Protein AF-A0A0F8XEH8-F1 (afdb_monomer_lite)

Foldseek 3Di:
DWDQPDADPNRTDIDDAQVVNDAAELVVLLVLLQQAALVLLLVVLVVVQVVCVVPPPHQWDQDPNQTDGQLLSQSSNVSNVVSYDRPHHDHDDPVSSSVSSSNVNNYPDCCVPPNPVVNVCSNCVVVVCVQVVDPVSVLVVVCCVLVPVQCVDPVSVVPNPQVVCCVQLVDGPVLLSVLVVVQVVQDDPNDGDQDDPVRVVVPVVCPSRDPVSNVSNCVRPDDDPVVVVVVVVVVVVPDPPPPVPD

pLDDT: mean 72.44, std 14.88, range [38.16, 92.75]

Structure (mmCIF, N/CA/C/O backbone):
data_AF-A0A0F8XEH8-F1
#
_entry.id   AF-A0A0F8XEH8-F1
#
loop_
_atom_site.group_PDB
_atom_site.id
_atom_site.type_symbol
_atom_site.label_atom_id
_atom_site.label_alt_id
_atom_site.label_comp_id
_atom_site.label_asym_id
_atom_site.label_entity_id
_atom_site.label_seq_id
_atom_site.pdbx_PDB_ins_code
_atom_site.Cartn_x
_atom_site.Cartn_y
_atom_site.Cartn_z
_atom_site.occupancy
_atom_site.B_iso_or_equiv
_atom_site.auth_seq_id
_atom_site.auth_comp_id
_atom_site.auth_asym_id
_atom_site.auth_atom_id
_atom_site.pdbx_PDB_model_num
ATOM 1 N N . MET A 1 1 ? -14.600 -17.910 9.560 1.00 51.22 1 MET A N 1
ATOM 2 C CA . MET A 1 1 ? -13.689 -19.079 9.561 1.00 51.22 1 MET A CA 1
ATOM 3 C C . MET A 1 1 ? -12.553 -18.680 8.644 1.00 51.22 1 MET A C 1
ATOM 5 O O . MET A 1 1 ? -12.857 -18.202 7.555 1.00 51.22 1 MET A O 1
ATOM 9 N N . SER A 1 2 ? -11.323 -18.662 9.160 1.00 46.09 2 SER A N 1
ATOM 10 C CA . SER A 1 2 ? -10.130 -18.317 8.381 1.00 46.09 2 SER A CA 1
ATOM 11 C C . SER A 1 2 ? -9.662 -19.593 7.707 1.00 46.09 2 SER A C 1
ATOM 13 O O . SER A 1 2 ? -9.290 -20.530 8.412 1.00 46.09 2 SER A O 1
ATOM 15 N N . ASP A 1 3 ? -9.725 -19.638 6.383 1.00 51.62 3 ASP A N 1
ATOM 16 C CA . ASP A 1 3 ? -9.111 -20.718 5.625 1.00 51.62 3 ASP A CA 1
ATOM 17 C C . ASP A 1 3 ? -7.854 -20.137 4.976 1.00 51.62 3 ASP A C 1
ATOM 19 O O . ASP A 1 3 ? -7.905 -19.119 4.277 1.00 51.62 3 ASP A O 1
ATOM 23 N N . ASN A 1 4 ? -6.702 -20.744 5.258 1.00 47.88 4 ASN A N 1
ATOM 24 C CA . ASN A 1 4 ? -5.470 -20.416 4.555 1.00 47.88 4 ASN A CA 1
ATOM 25 C C . ASN A 1 4 ? -5.591 -21.042 3.160 1.00 47.88 4 ASN A C 1
ATOM 27 O O . ASN A 1 4 ? -5.575 -22.264 3.022 1.00 47.88 4 ASN A O 1
ATOM 31 N N . VAL A 1 5 ? -5.824 -20.214 2.143 1.00 47.06 5 VAL A N 1
ATOM 32 C CA . VAL A 1 5 ? -6.202 -20.674 0.795 1.00 47.06 5 VAL A CA 1
ATOM 33 C C . VAL A 1 5 ? -4.965 -21.027 -0.034 1.00 47.06 5 VAL A C 1
ATOM 35 O O . VAL A 1 5 ? -5.054 -21.758 -1.017 1.00 47.06 5 VAL A O 1
ATOM 38 N N . GLY A 1 6 ? -3.787 -20.573 0.397 1.00 40.25 6 GLY A N 1
ATOM 39 C CA . GLY A 1 6 ? -2.506 -20.974 -0.164 1.00 40.25 6 GLY A CA 1
ATOM 40 C C . GLY A 1 6 ? -1.406 -19.963 0.128 1.00 40.25 6 GLY A C 1
ATOM 41 O O . GLY A 1 6 ? -1.643 -18.889 0.678 1.00 40.25 6 GLY A O 1
ATOM 42 N N . THR A 1 7 ? -0.191 -20.298 -0.287 1.00 40.12 7 THR A N 1
ATOM 43 C CA . THR A 1 7 ? 0.962 -19.400 -0.222 1.00 40.12 7 THR A CA 1
ATOM 44 C C . THR A 1 7 ? 1.391 -19.084 -1.652 1.00 40.12 7 THR A C 1
ATOM 46 O O . THR A 1 7 ? 1.722 -19.995 -2.406 1.00 40.12 7 THR A O 1
ATOM 49 N N . THR A 1 8 ? 1.392 -17.810 -2.052 1.00 38.16 8 THR A N 1
ATOM 50 C CA . THR A 1 8 ? 1.907 -17.390 -3.370 1.00 38.16 8 THR A CA 1
ATOM 51 C C . THR A 1 8 ? 3.160 -16.553 -3.160 1.00 38.16 8 THR A C 1
ATOM 53 O O . THR A 1 8 ? 3.115 -15.544 -2.464 1.00 38.16 8 THR A O 1
ATOM 56 N N . LYS A 1 9 ? 4.300 -16.986 -3.721 1.00 42.84 9 LYS A N 1
ATOM 57 C CA . LYS A 1 9 ? 5.614 -16.322 -3.564 1.00 42.84 9 LYS A CA 1
ATOM 58 C C . LYS A 1 9 ? 6.019 -16.051 -2.096 1.00 42.84 9 LYS A C 1
ATOM 60 O O . LYS A 1 9 ? 6.626 -15.030 -1.801 1.00 42.84 9 LYS A O 1
ATOM 65 N N . GLY A 1 10 ? 5.684 -16.960 -1.175 1.00 46.22 10 GLY A N 1
ATOM 66 C CA . GLY A 1 10 ? 6.010 -16.826 0.254 1.00 46.22 10 GLY A CA 1
ATOM 67 C C . GLY A 1 10 ? 5.028 -15.978 1.074 1.00 46.22 10 GLY A C 1
ATOM 68 O O . GLY A 1 10 ? 5.239 -15.819 2.270 1.00 46.22 10 GLY A O 1
ATOM 69 N N . ILE A 1 11 ? 3.947 -15.474 0.467 1.00 47.78 11 ILE A N 1
ATOM 70 C CA . ILE A 1 11 ? 2.905 -14.696 1.153 1.00 47.78 11 ILE A CA 1
ATOM 71 C C . ILE A 1 11 ? 1.684 -15.582 1.391 1.00 47.78 11 ILE A C 1
ATOM 73 O O . ILE A 1 11 ? 1.158 -16.190 0.454 1.00 47.78 11 ILE A O 1
ATOM 77 N N . ASN A 1 12 ? 1.230 -15.645 2.643 1.00 51.22 12 ASN A N 1
ATOM 78 C CA . ASN A 1 12 ? 0.032 -16.384 3.034 1.00 51.22 12 ASN A CA 1
ATOM 79 C C . ASN A 1 12 ? -1.226 -15.632 2.587 1.00 51.22 12 ASN A C 1
ATOM 81 O O . ASN A 1 12 ? -1.473 -14.503 3.013 1.00 51.22 12 ASN A O 1
ATOM 85 N N . ILE A 1 13 ? -2.025 -16.268 1.733 1.00 52.97 13 ILE A N 1
ATOM 86 C CA . ILE A 1 13 ? -3.330 -15.770 1.307 1.00 52.97 13 ILE A CA 1
ATOM 87 C C . ILE A 1 13 ? -4.371 -16.378 2.241 1.00 52.97 13 ILE A C 1
ATOM 89 O O . ILE A 1 13 ? -4.716 -17.556 2.134 1.00 52.97 13 ILE A O 1
ATOM 93 N N . SER A 1 14 ? -4.892 -15.558 3.148 1.00 56.53 14 SER A N 1
ATOM 94 C CA . SER A 1 14 ? -6.006 -15.935 4.010 1.00 56.53 14 SER A CA 1
ATOM 95 C C . SER A 1 14 ? -7.305 -15.347 3.472 1.00 56.53 14 SER A C 1
ATOM 97 O O . SER A 1 14 ? -7.393 -14.164 3.140 1.00 56.53 14 SER A O 1
ATOM 99 N N . VAL A 1 15 ? -8.336 -16.186 3.382 1.00 61.28 15 VAL A N 1
ATOM 100 C CA . VAL A 1 15 ? -9.703 -15.720 3.153 1.00 61.28 15 VAL A CA 1
ATOM 101 C C . VAL A 1 15 ? -10.435 -15.841 4.472 1.00 61.28 15 VAL A C 1
ATOM 103 O O . VAL A 1 15 ? -10.601 -16.928 5.026 1.00 61.28 15 VAL A O 1
ATOM 106 N N . TYR A 1 16 ? -10.876 -14.697 4.984 1.00 72.06 16 TYR A N 1
ATOM 107 C CA . TYR A 1 16 ? -11.648 -14.640 6.208 1.00 72.06 16 TYR A CA 1
ATOM 108 C C . TYR A 1 16 ? -13.082 -14.235 5.920 1.00 72.06 16 TYR A C 1
ATOM 110 O O . TYR A 1 16 ? -13.356 -13.168 5.375 1.00 72.06 16 TYR A O 1
ATOM 118 N N . ARG A 1 17 ? -14.013 -15.089 6.344 1.00 72.25 17 ARG A N 1
ATOM 119 C CA . ARG A 1 17 ? -15.432 -14.743 6.395 1.00 72.25 17 ARG A CA 1
ATOM 120 C C . ARG A 1 17 ? -15.813 -14.340 7.820 1.00 72.25 17 ARG A C 1
ATOM 122 O O . ARG A 1 17 ? -15.577 -15.164 8.721 1.00 72.25 17 ARG A O 1
ATOM 129 N N . PRO A 1 18 ? -16.460 -13.171 8.015 1.00 80.62 18 PRO A N 1
ATOM 130 C CA . PRO A 1 18 ? -17.002 -12.764 9.306 1.00 80.62 18 PRO A CA 1
ATOM 131 C C . PRO A 1 18 ? -17.834 -13.872 9.937 1.00 80.62 18 PRO A C 1
ATOM 133 O O . PRO A 1 18 ? -18.549 -14.614 9.246 1.00 80.62 18 PRO A O 1
ATOM 136 N N . ARG A 1 19 ? -17.751 -14.003 11.257 1.00 82.31 19 ARG A N 1
ATOM 137 C CA . ARG A 1 19 ? -18.491 -15.017 12.006 1.00 82.31 19 ARG A CA 1
ATOM 138 C C . ARG A 1 19 ? -19.990 -14.834 11.758 1.00 82.31 19 ARG A C 1
ATOM 140 O O . ARG A 1 19 ? -20.557 -13.757 11.925 1.00 82.31 19 ARG A O 1
ATOM 147 N N . GLY A 1 20 ? -20.640 -15.909 11.312 1.00 75.38 20 GLY A N 1
ATOM 148 C CA . GLY A 1 20 ? -22.061 -15.895 10.955 1.00 75.38 20 GLY A CA 1
ATOM 149 C C . GLY A 1 20 ? -22.403 -15.137 9.665 1.00 75.38 20 GLY A C 1
ATOM 150 O O . GLY A 1 20 ? -23.581 -14.901 9.424 1.00 75.38 20 GLY A O 1
ATOM 151 N N . GLY A 1 21 ? -21.415 -14.741 8.849 1.00 74.00 21 GLY A N 1
ATOM 152 C CA . GLY A 1 21 ? -21.642 -14.074 7.560 1.00 74.00 21 GLY A CA 1
ATOM 153 C C . GLY A 1 21 ? -22.323 -12.708 7.673 1.00 74.00 21 GLY A C 1
ATOM 154 O O . GLY A 1 21 ? -22.959 -12.257 6.721 1.00 74.00 21 GLY A O 1
ATOM 155 N N . LYS A 1 22 ? -22.230 -12.072 8.845 1.00 81.50 22 LYS A N 1
ATOM 156 C CA . LYS A 1 22 ? -22.867 -10.786 9.112 1.00 81.50 22 LYS A CA 1
ATOM 157 C C . LYS A 1 22 ? -22.163 -9.663 8.357 1.00 81.50 22 LYS A C 1
ATOM 159 O O . LYS A 1 22 ? -20.942 -9.662 8.220 1.00 81.50 22 LYS A O 1
ATOM 164 N N . ARG A 1 23 ? -22.964 -8.706 7.897 1.00 83.44 23 ARG A N 1
ATOM 165 C CA . ARG A 1 23 ? -22.495 -7.417 7.387 1.00 83.44 23 ARG A CA 1
ATOM 166 C C . ARG A 1 23 ? -22.560 -6.394 8.511 1.00 83.44 23 ARG A C 1
ATOM 168 O O . ARG A 1 23 ? -23.478 -6.448 9.329 1.00 83.44 23 ARG A O 1
ATOM 175 N N . TYR A 1 24 ? -21.606 -5.480 8.523 1.00 87.25 24 TYR A N 1
ATOM 176 C CA . TYR A 1 24 ? -21.488 -4.432 9.526 1.00 87.25 24 TYR A CA 1
ATOM 177 C C . TYR A 1 24 ? -21.283 -3.080 8.850 1.00 87.25 24 TYR A C 1
ATOM 179 O O . TYR A 1 24 ? -20.897 -2.999 7.686 1.00 87.25 24 TYR A O 1
ATOM 187 N N . SER A 1 25 ? -21.532 -2.013 9.598 1.00 86.75 25 SER A N 1
ATOM 188 C CA . SER A 1 25 ? -21.213 -0.639 9.215 1.00 86.75 25 SER A CA 1
ATOM 189 C C . SER A 1 25 ? -20.116 -0.063 10.114 1.00 86.75 25 SER A C 1
ATOM 191 O O . SER A 1 25 ? -19.879 -0.560 11.220 1.00 86.75 25 SER A O 1
ATOM 193 N N . GLY A 1 26 ? -19.485 1.037 9.688 1.00 84.25 26 GLY A N 1
ATOM 194 C CA . GLY A 1 26 ? -18.554 1.782 10.547 1.00 84.25 26 GLY A CA 1
ATOM 195 C C . GLY A 1 26 ? -19.209 2.243 11.858 1.00 84.25 26 GLY A C 1
ATOM 196 O O . GLY A 1 26 ? -18.574 2.233 12.910 1.00 84.25 26 GLY A O 1
ATOM 197 N N . VAL A 1 27 ? -20.518 2.527 11.833 1.00 87.50 27 VAL A N 1
ATOM 198 C CA . VAL A 1 27 ? -21.314 2.882 13.020 1.00 87.50 27 VAL A CA 1
ATOM 199 C C . VAL A 1 27 ? -21.390 1.729 14.024 1.00 87.50 27 VAL A C 1
ATOM 201 O O . VAL A 1 27 ? -21.381 1.967 15.233 1.00 87.50 27 VAL A O 1
ATOM 204 N N . ASP A 1 28 ? -21.445 0.478 13.564 1.00 89.81 28 ASP A N 1
ATOM 205 C CA . ASP A 1 28 ? -21.472 -0.674 14.467 1.00 89.81 28 ASP A CA 1
ATOM 206 C C . ASP A 1 28 ? -20.138 -0.834 15.198 1.00 89.81 28 ASP A C 1
ATOM 208 O O . ASP A 1 28 ? -20.132 -1.096 16.402 1.00 89.81 28 ASP A O 1
ATOM 212 N N . ILE A 1 29 ? -19.021 -0.617 14.497 1.00 90.44 29 ILE A N 1
ATOM 213 C CA . ILE A 1 29 ? -17.678 -0.630 15.092 1.00 90.44 29 ILE A CA 1
ATOM 214 C C . ILE A 1 29 ? -17.531 0.531 16.078 1.00 90.44 29 ILE A C 1
ATOM 216 O O . ILE A 1 29 ? -17.146 0.314 17.227 1.00 90.44 29 ILE A O 1
ATOM 220 N N . ALA A 1 30 ? -17.941 1.739 15.685 1.00 89.75 30 ALA A N 1
ATOM 221 C CA . ALA A 1 30 ? -17.960 2.909 16.559 1.00 89.75 30 ALA A CA 1
ATOM 222 C C . ALA A 1 30 ? -18.788 2.668 17.831 1.00 89.75 30 ALA A C 1
ATOM 224 O O . ALA A 1 30 ? -18.386 3.063 18.920 1.00 89.75 30 ALA A O 1
ATOM 225 N N . ARG A 1 31 ? -19.931 1.971 17.738 1.00 90.56 31 ARG A N 1
ATOM 226 C CA . ARG A 1 31 ? -20.765 1.620 18.902 1.00 90.56 31 ARG A CA 1
ATOM 227 C C . ARG A 1 31 ? -20.039 0.699 19.889 1.00 90.56 31 ARG A C 1
ATOM 229 O O . ARG A 1 31 ? -20.310 0.767 21.087 1.00 90.56 31 ARG A O 1
ATOM 236 N N . VAL A 1 32 ? -19.159 -0.175 19.402 1.00 90.81 32 VAL A N 1
ATOM 237 C CA . VAL A 1 32 ? -18.321 -1.027 20.256 1.00 90.81 32 VAL A CA 1
ATOM 238 C C . VAL A 1 32 ? -17.204 -0.198 20.886 1.00 90.81 32 VAL A C 1
ATOM 240 O O . VAL A 1 32 ? -17.079 -0.202 22.107 1.00 90.81 32 VAL A O 1
ATOM 243 N N . LEU A 1 33 ? -16.456 0.552 20.074 1.00 90.44 33 LEU A N 1
ATOM 244 C CA . LEU A 1 33 ? -15.278 1.305 20.519 1.00 90.44 33 LEU A CA 1
ATOM 245 C C . LEU A 1 33 ? -15.612 2.457 21.472 1.00 90.44 33 LEU A C 1
ATOM 247 O O . LEU A 1 33 ? -14.843 2.720 22.391 1.00 90.44 33 LEU A O 1
ATOM 251 N N . LYS A 1 34 ? -16.800 3.062 21.339 1.00 89.44 34 LYS A N 1
ATOM 252 C CA . LYS A 1 34 ? -17.321 4.115 22.230 1.00 89.44 34 LYS A CA 1
ATOM 253 C C . LYS A 1 34 ? -17.303 3.770 23.718 1.00 89.44 34 LYS A C 1
ATOM 255 O O . LYS A 1 34 ? -17.396 4.673 24.538 1.00 89.44 34 LYS A O 1
ATOM 260 N N . LYS A 1 35 ? -17.254 2.487 24.076 1.00 89.25 35 LYS A N 1
ATOM 261 C CA . LYS A 1 35 ? -17.300 2.025 25.470 1.00 89.25 35 LYS A CA 1
ATOM 262 C C . LYS A 1 35 ? -15.961 2.149 26.194 1.00 89.25 35 LYS A C 1
ATOM 264 O O . LYS A 1 35 ? -15.946 2.193 27.425 1.00 89.25 35 LYS A O 1
ATOM 269 N N . PHE A 1 36 ? -14.864 2.186 25.442 1.00 90.12 36 PHE A N 1
ATOM 270 C CA . PHE A 1 36 ? -13.519 2.074 25.986 1.00 90.12 36 PHE A CA 1
ATOM 271 C C . PHE A 1 36 ? -12.834 3.429 26.103 1.00 90.12 36 PHE A C 1
ATOM 273 O O . PHE A 1 36 ? -13.104 4.354 25.334 1.00 90.12 36 PHE A O 1
ATOM 280 N N . LYS A 1 37 ? -11.888 3.535 27.040 1.00 90.00 37 LYS A N 1
ATOM 281 C CA . LYS A 1 37 ? -11.036 4.724 27.134 1.00 90.00 37 LYS A CA 1
ATOM 282 C C . LYS A 1 37 ? -10.130 4.818 25.909 1.00 90.00 37 LYS A C 1
ATOM 284 O O . LYS A 1 37 ? -9.441 3.853 25.562 1.00 90.00 37 LYS A O 1
ATOM 289 N N . LEU A 1 38 ? -10.088 5.994 25.282 1.00 89.88 38 LEU A N 1
ATOM 290 C CA . LEU A 1 38 ? -9.327 6.208 24.049 1.00 89.88 38 LEU A CA 1
ATOM 291 C C . LEU A 1 38 ? -7.830 5.929 24.238 1.00 89.88 38 LEU A C 1
ATOM 293 O O . LEU A 1 38 ? -7.231 5.212 23.444 1.00 89.88 38 LEU A O 1
ATOM 297 N N . ASN A 1 39 ? -7.227 6.449 25.308 1.00 89.06 39 ASN A N 1
ATOM 298 C CA . ASN A 1 39 ? -5.797 6.283 25.582 1.00 89.06 39 ASN A CA 1
ATOM 299 C C . ASN A 1 39 ? -5.389 4.810 25.762 1.00 89.06 39 ASN A C 1
ATOM 301 O O . ASN A 1 39 ? -4.389 4.374 25.196 1.00 89.06 39 ASN A O 1
ATOM 305 N N . GLU A 1 40 ? -6.169 4.036 26.518 1.00 89.00 40 GLU A N 1
ATOM 306 C CA . GLU A 1 40 ? -5.945 2.602 26.718 1.00 89.00 40 GLU A CA 1
ATOM 307 C C . GLU A 1 40 ? -6.161 1.830 25.415 1.00 89.00 40 GLU A C 1
ATOM 309 O O . GLU A 1 40 ? -5.366 0.952 25.092 1.00 89.00 40 GLU A O 1
ATOM 314 N N . THR A 1 41 ? -7.169 2.213 24.627 1.00 90.94 41 THR A N 1
ATOM 315 C CA . THR A 1 41 ? -7.448 1.618 23.313 1.00 90.94 41 THR A CA 1
ATOM 316 C C . THR A 1 41 ? -6.285 1.824 22.347 1.00 90.94 41 THR A C 1
ATOM 318 O O . THR A 1 41 ? -5.775 0.861 21.782 1.00 90.94 41 THR A O 1
ATOM 321 N N . LEU A 1 42 ? -5.811 3.063 22.195 1.00 91.56 42 LEU A N 1
ATOM 322 C CA . LEU A 1 42 ? -4.692 3.388 21.309 1.00 91.56 42 LEU A CA 1
ATOM 323 C C . LEU A 1 42 ? -3.387 2.735 21.772 1.00 91.56 42 LEU A C 1
ATOM 325 O O . LEU A 1 42 ? -2.640 2.212 20.946 1.00 91.56 42 LEU A O 1
ATOM 329 N N . LYS A 1 43 ? -3.134 2.702 23.087 1.00 91.44 43 LYS A N 1
ATOM 330 C CA . LYS A 1 43 ? -1.987 1.984 23.653 1.00 91.44 43 LYS A CA 1
ATOM 331 C C . LYS A 1 43 ? -2.046 0.494 23.309 1.00 91.44 43 LYS A C 1
ATOM 333 O O . LYS A 1 43 ? -1.060 -0.053 22.827 1.00 91.44 43 LYS A O 1
ATOM 338 N N . PHE A 1 44 ? -3.198 -0.143 23.508 1.00 91.88 44 PHE A N 1
ATOM 339 C CA . PHE A 1 44 ? -3.392 -1.563 23.224 1.00 91.88 44 PHE A CA 1
ATOM 340 C C . PHE A 1 44 ? -3.207 -1.890 21.735 1.00 91.88 44 PHE A C 1
ATOM 342 O O . PHE A 1 44 ? -2.546 -2.867 21.381 1.00 91.88 44 PHE A O 1
ATOM 349 N N . ILE A 1 45 ? -3.740 -1.039 20.853 1.00 91.75 45 ILE A N 1
ATOM 350 C CA . ILE A 1 45 ? -3.545 -1.145 19.403 1.00 91.75 45 ILE A CA 1
ATOM 351 C C . ILE A 1 45 ? -2.058 -1.031 19.046 1.00 91.75 45 ILE A C 1
ATOM 353 O O . ILE A 1 45 ? -1.551 -1.850 18.280 1.00 91.75 45 ILE A O 1
ATOM 357 N N . GLY A 1 46 ? -1.347 -0.059 19.626 1.00 88.25 46 GLY A N 1
ATOM 358 C CA . GLY A 1 46 ? 0.091 0.117 19.418 1.00 88.25 46 GLY A CA 1
ATOM 359 C C . GLY A 1 46 ? 0.914 -1.091 19.875 1.00 88.25 46 GLY A C 1
ATOM 360 O O . GLY A 1 46 ? 1.814 -1.528 19.161 1.00 88.25 46 GLY A O 1
ATOM 361 N N . GLU A 1 47 ? 0.572 -1.685 21.021 1.00 90.12 47 GLU A N 1
ATOM 362 C CA . GLU A 1 47 ? 1.215 -2.908 21.519 1.00 90.12 47 GLU A CA 1
ATOM 363 C C . GLU A 1 47 ? 0.986 -4.107 20.585 1.00 90.12 47 GLU A C 1
ATOM 365 O O . GLU A 1 47 ? 1.916 -4.878 20.336 1.00 90.12 47 GLU A O 1
ATOM 370 N N . LEU A 1 48 ? -0.226 -4.268 20.041 1.00 88.50 48 LEU A N 1
ATOM 371 C CA . LEU A 1 48 ? -0.516 -5.314 19.057 1.00 88.50 48 LEU A CA 1
ATOM 372 C C . LEU A 1 48 ? 0.219 -5.084 17.735 1.00 88.50 48 LEU A C 1
ATOM 374 O O . LEU A 1 48 ? 0.816 -6.024 17.219 1.00 88.50 48 LEU A O 1
ATOM 378 N N . SER A 1 49 ? 0.233 -3.855 17.216 1.00 85.44 49 SER A N 1
ATOM 379 C CA . SER A 1 49 ? 0.955 -3.533 15.979 1.00 85.44 49 SER A CA 1
ATOM 380 C C . SER A 1 49 ? 2.461 -3.765 16.140 1.00 85.44 49 SER A C 1
ATOM 382 O O . SER A 1 49 ? 3.087 -4.407 15.300 1.00 85.44 49 SER A O 1
ATOM 384 N N . HIS A 1 50 ? 3.047 -3.380 17.279 1.00 84.31 50 HIS A N 1
ATOM 385 C CA . HIS A 1 50 ? 4.450 -3.680 17.569 1.00 84.31 50 HIS A CA 1
ATOM 386 C C . HIS A 1 50 ? 4.737 -5.189 17.608 1.00 84.31 50 HIS A C 1
ATOM 388 O O . HIS A 1 50 ? 5.773 -5.628 17.105 1.00 84.31 50 HIS A O 1
ATOM 394 N N . LYS A 1 51 ? 3.822 -5.996 18.165 1.00 83.50 51 LYS A N 1
ATOM 395 C CA . LYS A 1 51 ? 3.937 -7.462 18.138 1.00 83.50 51 LYS A CA 1
ATOM 396 C C . LYS A 1 51 ? 3.894 -8.015 16.716 1.00 83.50 51 LYS A C 1
ATOM 398 O O . LYS A 1 51 ? 4.713 -8.874 16.422 1.00 83.50 51 LYS A O 1
ATOM 403 N N . ILE A 1 52 ? 3.007 -7.513 15.852 1.00 77.31 52 ILE A N 1
ATOM 404 C CA . ILE A 1 52 ? 2.948 -7.900 14.429 1.00 77.31 52 ILE A CA 1
ATOM 405 C C . ILE A 1 52 ? 4.288 -7.584 13.752 1.00 77.31 52 ILE A C 1
ATOM 407 O O . ILE A 1 52 ? 4.926 -8.472 13.196 1.00 77.31 52 ILE A O 1
ATOM 411 N N . LEU A 1 53 ? 4.774 -6.347 13.887 1.00 74.50 53 LEU A N 1
ATOM 412 C CA . LEU A 1 53 ? 6.032 -5.901 13.279 1.00 74.50 53 LEU A CA 1
ATOM 413 C C . LEU A 1 53 ? 7.256 -6.689 13.763 1.00 74.50 53 LEU A C 1
ATOM 415 O O . LEU A 1 53 ? 8.192 -6.914 12.997 1.00 74.50 53 LEU A O 1
ATOM 419 N N . SER A 1 54 ? 7.257 -7.105 15.029 1.00 76.69 54 SER A N 1
ATOM 420 C CA . SER A 1 54 ? 8.371 -7.842 15.632 1.00 76.69 54 SER A CA 1
ATOM 421 C C . SER A 1 54 ? 8.385 -9.330 15.256 1.00 76.69 54 SER A C 1
ATOM 423 O O . SER A 1 54 ? 9.374 -10.012 15.523 1.00 76.69 54 SER A O 1
ATOM 425 N N . ASN A 1 55 ? 7.322 -9.855 14.634 1.00 69.94 55 ASN A N 1
ATOM 426 C CA . ASN A 1 55 ? 7.148 -11.287 14.381 1.00 69.94 55 ASN A CA 1
ATOM 427 C C . ASN A 1 55 ? 7.733 -11.741 13.027 1.00 69.94 55 ASN A C 1
ATOM 429 O O . ASN A 1 55 ? 7.020 -12.257 12.172 1.00 69.94 55 ASN A O 1
ATOM 433 N N . ASN A 1 56 ? 9.044 -11.541 12.825 1.00 56.88 56 ASN A N 1
ATOM 434 C CA . ASN A 1 56 ? 9.851 -12.111 11.725 1.00 56.88 56 ASN A CA 1
ATOM 435 C C . ASN A 1 56 ? 9.206 -12.091 10.315 1.00 56.88 56 ASN A C 1
ATOM 437 O O . ASN A 1 56 ? 9.370 -13.030 9.538 1.00 56.88 56 ASN A O 1
ATOM 441 N N . GLY A 1 57 ? 8.510 -11.007 9.959 1.00 58.19 57 GLY A N 1
ATOM 442 C CA . GLY A 1 57 ? 7.953 -10.810 8.614 1.00 58.19 57 GLY A CA 1
ATOM 443 C C . GLY A 1 57 ? 6.509 -11.278 8.416 1.00 58.19 57 GLY A C 1
ATOM 444 O O . GLY A 1 57 ? 6.008 -11.204 7.296 1.00 58.19 57 GLY A O 1
ATOM 445 N N . GLU A 1 58 ? 5.808 -11.717 9.464 1.00 63.84 58 GLU A N 1
ATOM 446 C CA . GLU A 1 58 ? 4.362 -11.937 9.390 1.00 63.84 58 GLU A CA 1
ATOM 447 C C . GLU A 1 58 ? 3.603 -10.602 9.458 1.00 63.84 58 GLU A C 1
ATOM 449 O O . GLU A 1 58 ? 3.731 -9.836 10.407 1.00 63.84 58 GLU A O 1
ATOM 454 N N . SER A 1 59 ? 2.778 -10.312 8.449 1.00 66.69 59 SER A N 1
ATOM 455 C CA . SER A 1 59 ? 1.950 -9.094 8.387 1.00 66.69 59 SER A CA 1
ATOM 456 C C . SER A 1 59 ? 0.574 -9.239 9.050 1.00 66.69 59 SER A C 1
ATOM 458 O O . SER A 1 59 ? -0.236 -8.307 9.028 1.00 66.69 59 SER A O 1
ATOM 460 N N . ILE A 1 60 ? 0.264 -10.431 9.564 1.00 74.44 60 ILE A N 1
ATOM 461 C CA . ILE A 1 60 ? -1.035 -10.803 10.127 1.00 74.44 60 ILE A CA 1
ATOM 462 C C . ILE A 1 60 ? -0.785 -11.751 11.295 1.00 74.44 60 ILE A C 1
ATOM 464 O O . ILE A 1 60 ? -0.088 -12.748 11.133 1.00 74.44 60 ILE A O 1
ATOM 468 N N . ILE A 1 61 ? -1.411 -11.482 12.438 1.00 82.00 61 ILE A N 1
ATOM 469 C CA . ILE A 1 61 ? -1.495 -12.427 13.555 1.00 82.00 61 ILE A CA 1
ATOM 470 C C . ILE A 1 61 ? -2.905 -13.009 13.623 1.00 82.00 61 ILE A C 1
ATOM 472 O O . ILE A 1 61 ? -3.893 -12.301 13.438 1.00 82.00 61 ILE A O 1
ATOM 476 N N . GLU A 1 62 ? -3.023 -14.303 13.897 1.00 82.38 62 GLU A N 1
ATOM 477 C CA . GLU A 1 62 ? -4.323 -14.944 14.092 1.00 82.38 62 GLU A CA 1
ATOM 478 C C . GLU A 1 62 ? -4.656 -14.997 15.586 1.00 82.38 62 GLU A C 1
ATOM 480 O O . GLU A 1 62 ? -4.011 -15.702 16.361 1.00 82.38 62 GLU A O 1
ATOM 485 N N . ILE A 1 63 ? -5.687 -14.260 16.003 1.00 84.25 63 ILE A N 1
ATOM 486 C CA . ILE A 1 63 ? -6.166 -14.248 17.387 1.00 84.25 63 ILE A CA 1
ATOM 487 C C . ILE A 1 63 ? -7.549 -14.892 17.418 1.00 84.25 63 ILE A C 1
ATOM 489 O O . ILE A 1 63 ? -8.485 -14.413 16.784 1.00 84.25 63 ILE A O 1
ATOM 493 N N . GLN A 1 64 ? -7.693 -16.006 18.144 1.00 84.31 64 GLN A N 1
ATOM 494 C CA . GLN A 1 64 ? -8.955 -16.760 18.227 1.00 84.31 64 GLN A CA 1
ATOM 495 C C . GLN A 1 64 ? -9.568 -17.074 16.842 1.00 84.31 64 GLN A C 1
ATOM 497 O O . GLN A 1 64 ? -10.784 -16.992 16.648 1.00 84.31 64 GLN A O 1
ATOM 502 N N . ARG A 1 65 ? -8.736 -17.433 15.858 1.00 82.06 65 ARG A N 1
ATOM 503 C CA . ARG A 1 65 ? -9.146 -17.678 14.463 1.00 82.06 65 ARG A CA 1
ATOM 504 C C . ARG A 1 65 ? -9.676 -16.473 13.691 1.00 82.06 65 ARG A C 1
ATOM 506 O O . ARG A 1 65 ? -10.374 -16.648 12.691 1.00 82.06 65 ARG A O 1
ATOM 513 N N . VAL A 1 66 ? -9.376 -15.265 14.158 1.00 83.00 66 VAL A N 1
ATOM 514 C CA . VAL A 1 66 ? -9.649 -14.013 13.453 1.00 83.00 66 VAL A CA 1
ATOM 515 C C . VAL A 1 66 ? -8.310 -13.382 13.076 1.00 83.00 66 VAL A C 1
ATOM 517 O O . VAL A 1 66 ? -7.471 -13.189 13.959 1.00 83.00 66 VAL A O 1
ATOM 520 N N . PRO A 1 67 ? -8.075 -13.086 11.790 1.00 83.75 67 PRO A N 1
ATOM 521 C CA . PRO A 1 67 ? -6.856 -12.417 11.377 1.00 83.75 67 PRO A CA 1
ATOM 522 C C . PRO A 1 67 ? -6.882 -10.960 11.836 1.00 83.75 67 PRO A C 1
ATOM 524 O O . PRO A 1 67 ? -7.844 -10.233 11.603 1.00 83.75 67 PRO A O 1
ATOM 527 N N . VAL A 1 68 ? -5.806 -10.521 12.472 1.00 85.94 68 VAL A N 1
ATOM 528 C CA . VAL A 1 68 ? -5.587 -9.136 12.879 1.00 85.94 68 VAL A CA 1
ATOM 529 C C . VAL A 1 68 ? -4.327 -8.657 12.170 1.00 85.94 68 VAL A C 1
ATOM 531 O O . VAL A 1 68 ? -3.246 -9.207 12.361 1.00 85.94 68 VAL A O 1
ATOM 534 N N . SER A 1 69 ? -4.487 -7.661 11.305 1.00 83.88 69 SER A N 1
ATOM 535 C CA . SER A 1 69 ? -3.400 -7.040 10.544 1.00 83.88 69 SER A CA 1
ATOM 536 C C . SER A 1 69 ? -3.268 -5.568 10.915 1.00 83.88 69 SER A C 1
ATOM 538 O O . SER A 1 69 ? -4.195 -4.986 11.484 1.00 83.88 69 SER A O 1
ATOM 540 N N . ASP A 1 70 ? -2.167 -4.934 10.521 1.00 81.31 70 ASP A N 1
ATOM 541 C CA . ASP A 1 70 ? -1.977 -3.497 10.739 1.00 81.31 70 ASP A CA 1
ATOM 542 C C . ASP A 1 70 ? -3.083 -2.644 10.089 1.00 81.31 70 ASP A C 1
ATOM 544 O O . ASP A 1 70 ? -3.454 -1.614 10.638 1.00 81.31 70 ASP A O 1
ATOM 548 N N . SER A 1 71 ? -3.690 -3.091 8.980 1.00 81.00 71 SER A N 1
ATOM 549 C CA . SER A 1 71 ? -4.832 -2.386 8.365 1.00 81.00 71 SER A CA 1
ATOM 550 C C . SER A 1 71 ? -6.082 -2.400 9.256 1.00 81.00 71 SER A C 1
ATOM 552 O O . SER A 1 71 ? -6.745 -1.376 9.427 1.00 81.00 71 SER A O 1
ATOM 554 N N . VAL A 1 72 ? -6.363 -3.543 9.895 1.00 87.06 72 VAL A N 1
ATOM 555 C CA . VAL A 1 72 ? -7.458 -3.689 10.866 1.00 87.06 72 VAL A CA 1
ATOM 556 C C . VAL A 1 72 ? -7.205 -2.772 12.059 1.00 87.06 72 VAL A C 1
ATOM 558 O O . VAL A 1 72 ? -8.107 -2.063 12.502 1.00 87.06 72 VAL A O 1
ATOM 561 N N . LEU A 1 73 ? -5.971 -2.769 12.566 1.00 89.69 73 LEU A N 1
ATOM 562 C CA . LEU A 1 73 ? -5.556 -1.961 13.708 1.00 89.69 73 LEU A CA 1
ATOM 563 C C . LEU A 1 73 ? -5.609 -0.457 13.405 1.00 89.69 73 LEU A C 1
ATOM 565 O O . LEU A 1 73 ? -6.156 0.298 14.206 1.00 89.69 73 LEU A O 1
ATOM 569 N N . ALA A 1 74 ? -5.123 -0.030 12.239 1.00 87.12 74 ALA A N 1
ATOM 570 C CA . ALA A 1 74 ? -5.161 1.362 11.798 1.00 87.12 74 ALA A CA 1
ATOM 571 C C . ALA A 1 74 ? -6.601 1.864 11.633 1.00 87.12 74 ALA A C 1
ATOM 573 O O . ALA A 1 74 ? -6.951 2.920 12.159 1.00 87.12 74 ALA A O 1
ATOM 574 N N . TYR A 1 75 ? -7.465 1.078 10.981 1.00 87.81 75 TYR A N 1
ATOM 575 C CA . TYR A 1 75 ? -8.884 1.414 10.867 1.00 87.81 75 TYR A CA 1
ATOM 576 C C . TYR A 1 75 ? -9.559 1.481 12.243 1.00 87.81 75 TYR A C 1
ATOM 578 O O . TYR A 1 75 ? -10.319 2.404 12.526 1.00 87.81 75 TYR A O 1
ATOM 586 N N . THR A 1 76 ? -9.244 0.537 13.132 1.00 90.62 76 THR A N 1
ATOM 587 C CA . THR A 1 76 ? -9.765 0.526 14.506 1.00 90.62 76 THR A CA 1
ATOM 588 C C . THR A 1 76 ? -9.340 1.775 15.277 1.00 90.62 76 THR A C 1
ATOM 590 O O . THR A 1 76 ? -10.169 2.372 15.958 1.00 90.62 76 THR A O 1
ATOM 593 N N . ALA A 1 77 ? -8.081 2.203 15.148 1.00 90.56 77 ALA A N 1
ATOM 594 C CA . ALA A 1 77 ? -7.574 3.415 15.785 1.00 90.56 77 ALA A CA 1
ATOM 595 C C . ALA A 1 77 ? -8.289 4.670 15.271 1.00 90.56 77 ALA A C 1
ATOM 597 O O . ALA A 1 77 ? -8.725 5.488 16.079 1.00 90.56 77 ALA A O 1
ATOM 598 N N . MET A 1 78 ? -8.470 4.786 13.952 1.00 90.75 78 MET A N 1
ATOM 599 C CA . MET A 1 78 ? -9.219 5.885 13.336 1.00 90.75 78 MET A CA 1
ATOM 600 C C . MET A 1 78 ? -10.643 5.960 13.903 1.00 90.75 78 MET A C 1
ATOM 602 O O . MET A 1 78 ? -11.027 6.985 14.462 1.00 90.75 78 MET A O 1
ATOM 606 N N . VAL A 1 79 ? -11.397 4.853 13.860 1.00 89.31 79 VAL A N 1
ATOM 607 C CA . VAL A 1 79 ? -12.774 4.837 14.378 1.00 89.31 79 VAL A CA 1
ATOM 608 C C . VAL A 1 79 ? -12.799 5.100 15.885 1.00 89.31 79 VAL A C 1
ATOM 610 O O . VAL A 1 79 ? -13.704 5.779 16.364 1.00 89.31 79 VAL A O 1
ATOM 613 N N . ALA A 1 80 ? -11.827 4.608 16.658 1.00 90.00 80 ALA A N 1
ATOM 614 C CA . ALA A 1 80 ? -11.739 4.895 18.090 1.00 90.00 80 ALA A CA 1
ATOM 615 C C . ALA A 1 80 ? -11.572 6.398 18.355 1.00 90.00 80 ALA A C 1
ATOM 617 O O . ALA A 1 80 ? -12.267 6.929 19.216 1.00 90.00 80 ALA A O 1
ATOM 618 N N . ILE A 1 81 ? -10.711 7.085 17.597 1.00 88.56 81 ILE A N 1
ATOM 619 C CA . ILE A 1 81 ? -10.503 8.537 17.701 1.00 88.56 81 ILE A CA 1
ATOM 620 C C . ILE A 1 81 ? -11.794 9.285 17.351 1.00 88.56 81 ILE A C 1
ATOM 622 O O . ILE A 1 81 ? -12.285 10.065 18.166 1.00 88.56 81 ILE A O 1
ATOM 626 N N . GLU A 1 82 ? -12.384 8.990 16.190 1.00 86.69 82 GLU A N 1
ATOM 627 C CA . GLU A 1 82 ? -13.594 9.658 15.682 1.00 86.69 82 GLU A CA 1
ATOM 628 C C . GLU A 1 82 ? -14.825 9.435 16.562 1.00 86.69 82 GLU A C 1
ATOM 630 O O . GLU A 1 82 ? -15.713 10.283 16.650 1.00 86.69 82 GLU A O 1
ATOM 635 N N . SER A 1 83 ? -14.911 8.264 17.189 1.00 86.31 83 SER A N 1
ATOM 636 C CA . SER A 1 83 ? -16.070 7.872 17.982 1.00 86.31 83 SER A CA 1
ATOM 637 C C . SER A 1 83 ? -15.886 8.083 19.480 1.00 86.31 83 SER A C 1
ATOM 639 O O . SER A 1 83 ? -16.856 7.886 20.212 1.00 86.31 83 SER A O 1
ATOM 641 N N . SER A 1 84 ? -14.695 8.479 19.938 1.00 79.69 84 SER A N 1
ATOM 642 C CA . SER A 1 84 ? -14.368 8.573 21.362 1.00 79.69 84 SER A CA 1
ATOM 643 C C . SER A 1 84 ? -15.329 9.471 22.143 1.00 79.69 84 SER A C 1
ATOM 645 O O . SER A 1 84 ? -15.872 10.457 21.644 1.00 79.69 84 SER A O 1
ATOM 647 N N . ASN A 1 85 ? -15.568 9.090 23.396 1.00 71.38 85 ASN A N 1
ATOM 648 C CA . ASN A 1 85 ? -16.324 9.890 24.342 1.00 71.38 85 ASN A CA 1
ATOM 649 C C . ASN A 1 85 ? -15.691 9.752 25.733 1.00 71.38 85 ASN A C 1
ATOM 651 O O . ASN A 1 85 ? -15.649 8.652 26.285 1.00 71.38 85 ASN A O 1
ATOM 655 N N . ASP A 1 86 ? -15.222 10.861 26.304 1.00 64.12 86 ASP A N 1
ATOM 656 C CA . ASP A 1 86 ? -14.382 10.894 27.515 1.00 64.12 86 ASP A CA 1
ATOM 657 C C . ASP A 1 86 ? -15.085 10.429 28.806 1.00 64.12 86 ASP A C 1
ATOM 659 O O . ASP A 1 86 ? -14.461 10.306 29.862 1.00 64.12 86 ASP A O 1
ATOM 663 N N . TYR A 1 87 ? -16.389 10.145 28.753 1.00 66.94 87 TYR A N 1
ATOM 664 C CA . TYR A 1 87 ? -17.183 9.786 29.929 1.00 66.94 87 TYR A CA 1
ATOM 665 C C . TYR A 1 87 ? -17.193 8.282 30.272 1.00 66.94 87 TYR A C 1
ATOM 667 O O . TYR A 1 87 ? -17.657 7.920 31.357 1.00 66.94 87 TYR A O 1
ATOM 675 N N . LEU A 1 88 ? -16.701 7.395 29.396 1.00 63.34 88 LEU A N 1
ATOM 676 C CA . LEU A 1 88 ? -16.807 5.933 29.556 1.00 63.34 88 LEU A CA 1
ATOM 677 C C . LEU A 1 88 ? -15.469 5.280 29.960 1.00 63.34 88 LEU A C 1
ATOM 679 O O . LEU A 1 88 ? -14.393 5.741 29.592 1.00 63.34 88 LEU A O 1
ATOM 683 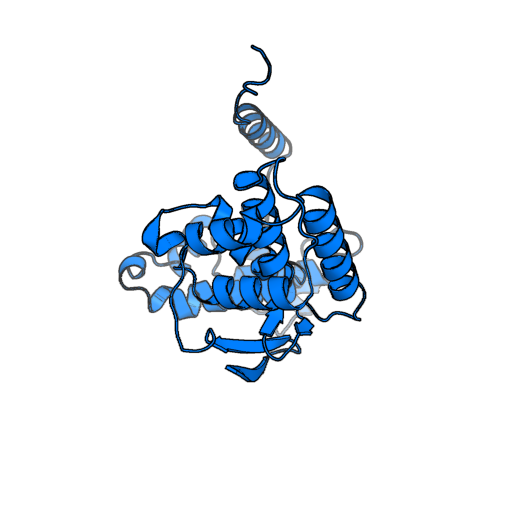N N . LYS A 1 89 ? -15.537 4.249 30.822 1.00 69.19 89 LYS A N 1
ATOM 684 C CA . LYS A 1 89 ? -14.433 3.832 31.718 1.00 69.19 89 LYS A CA 1
ATOM 685 C C . LYS A 1 89 ? -13.937 2.393 31.537 1.00 69.19 89 LYS A C 1
ATOM 687 O O . LYS A 1 89 ? -13.147 1.944 32.369 1.00 69.19 89 LYS A O 1
ATOM 692 N N . GLU A 1 90 ? -14.383 1.664 30.520 1.00 86.50 90 GLU A N 1
ATOM 693 C CA . GLU A 1 90 ? -13.947 0.276 30.332 1.00 86.50 90 GLU A CA 1
ATOM 694 C C . GLU A 1 90 ? -12.568 0.217 29.657 1.00 86.50 90 GLU 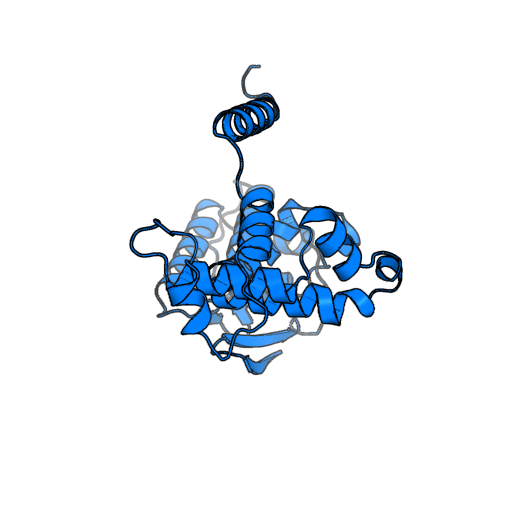A C 1
ATOM 696 O O . GLU A 1 90 ? -12.224 1.057 28.820 1.00 86.50 90 GLU A O 1
ATOM 701 N N . SER A 1 91 ? -11.770 -0.773 30.048 1.00 88.44 91 SER A N 1
ATOM 702 C CA . SER A 1 91 ? -10.500 -1.098 29.400 1.00 88.44 91 SER A CA 1
ATOM 703 C C . SER A 1 91 ? -10.757 -2.088 28.273 1.00 88.44 91 SER A C 1
ATOM 705 O O . SER A 1 91 ? -11.517 -3.039 28.453 1.00 88.44 91 SER A O 1
ATOM 707 N N . ILE A 1 92 ? -10.124 -1.874 27.122 1.00 91.38 92 ILE A N 1
ATOM 708 C CA . ILE A 1 92 ? -10.257 -2.779 25.981 1.00 91.38 92 ILE A CA 1
ATOM 709 C C . ILE A 1 92 ? -9.592 -4.133 26.274 1.00 91.38 92 ILE A C 1
ATOM 711 O O . ILE A 1 92 ? -8.529 -4.190 26.897 1.00 91.38 92 ILE A O 1
ATOM 715 N N . THR A 1 93 ? -10.203 -5.224 25.812 1.00 92.38 93 THR A N 1
ATOM 716 C CA . THR A 1 93 ? -9.657 -6.585 25.933 1.00 92.38 93 THR A CA 1
ATOM 717 C C . THR A 1 93 ? -9.252 -7.169 24.575 1.00 92.38 93 THR A C 1
ATOM 719 O O . THR A 1 93 ? -9.562 -6.619 23.514 1.00 92.38 93 THR A O 1
ATOM 722 N N . ILE A 1 94 ? -8.566 -8.318 24.590 1.00 90.94 94 ILE A N 1
ATOM 723 C CA . ILE A 1 94 ? -8.247 -9.066 23.363 1.00 90.94 94 ILE A CA 1
ATOM 724 C C . ILE A 1 94 ? -9.538 -9.473 22.642 1.00 90.94 94 ILE A C 1
ATOM 726 O O . ILE A 1 94 ? -9.621 -9.371 21.419 1.00 90.94 94 ILE A O 1
ATOM 730 N N . GLU A 1 95 ? -10.553 -9.904 23.387 1.00 92.50 95 GLU A N 1
ATOM 731 C CA . GLU A 1 95 ? -11.851 -10.329 22.865 1.00 92.50 95 GLU A CA 1
ATOM 732 C C . GLU A 1 95 ? -12.564 -9.193 22.123 1.00 92.50 95 GLU A C 1
ATOM 734 O O . GLU A 1 95 ? -13.189 -9.424 21.084 1.00 92.50 95 GLU A O 1
ATOM 739 N N . ASP A 1 96 ? -12.432 -7.960 22.615 1.00 91.81 96 ASP A N 1
ATOM 740 C CA . ASP A 1 96 ? -12.997 -6.776 21.969 1.00 91.81 96 ASP A CA 1
ATOM 741 C C . ASP A 1 96 ? -12.296 -6.464 20.647 1.00 91.81 96 ASP A C 1
ATOM 743 O O . ASP A 1 96 ? -12.967 -6.192 19.650 1.00 91.81 96 ASP A O 1
ATOM 747 N N . ILE A 1 97 ? -10.965 -6.582 20.595 1.00 91.69 97 ILE A N 1
ATOM 748 C CA . ILE A 1 97 ? -10.216 -6.438 19.339 1.00 91.69 97 ILE A CA 1
ATOM 749 C C . ILE A 1 97 ? -10.573 -7.544 18.351 1.00 91.69 97 ILE A C 1
ATOM 751 O O . ILE A 1 97 ? -10.813 -7.250 17.184 1.00 91.69 97 ILE A O 1
ATOM 755 N N . VAL A 1 98 ? -10.676 -8.799 18.794 1.00 91.12 98 VAL A N 1
ATOM 756 C CA . VAL A 1 98 ? -11.116 -9.918 17.942 1.00 91.12 98 VAL A CA 1
ATOM 757 C C . VAL A 1 98 ? -12.499 -9.639 17.360 1.00 91.12 98 VAL A C 1
ATOM 759 O O . VAL A 1 98 ? -12.750 -9.897 16.184 1.00 91.12 98 VAL A O 1
ATOM 762 N N . LYS A 1 99 ? -13.403 -9.082 18.168 1.00 92.62 99 LYS A N 1
ATOM 763 C CA . LYS A 1 99 ? -14.742 -8.700 17.729 1.00 92.62 99 LYS A CA 1
ATOM 764 C C . LYS A 1 99 ? -14.709 -7.554 16.719 1.00 92.62 99 LYS A C 1
ATOM 766 O O . LYS A 1 99 ? -15.396 -7.637 15.707 1.00 92.62 99 LYS A O 1
ATOM 771 N N . VAL A 1 100 ? -13.927 -6.505 16.963 1.00 92.75 100 VAL A N 1
ATOM 772 C CA . VAL A 1 100 ? -13.799 -5.379 16.025 1.00 92.75 100 VAL A CA 1
ATOM 773 C C . VAL A 1 100 ? -13.138 -5.822 14.718 1.00 92.75 100 VAL A C 1
ATOM 775 O O . VAL A 1 100 ? -13.606 -5.446 13.647 1.00 92.75 100 VAL A O 1
ATOM 778 N N . ALA A 1 101 ? -12.127 -6.687 14.785 1.00 90.44 101 ALA A N 1
ATOM 779 C CA . ALA A 1 101 ? -11.504 -7.301 13.619 1.00 90.44 101 ALA A CA 1
ATOM 780 C C . ALA A 1 101 ? -12.507 -8.144 12.818 1.00 90.44 101 ALA A C 1
ATOM 782 O O . ALA A 1 101 ? -12.591 -8.007 11.602 1.00 90.44 101 ALA A O 1
ATOM 783 N N . ASP A 1 102 ? -13.337 -8.956 13.483 1.00 89.38 102 ASP A N 1
ATOM 784 C CA . ASP A 1 102 ? -14.420 -9.693 12.819 1.00 89.38 102 ASP A CA 1
ATOM 785 C C . ASP A 1 102 ? -15.402 -8.753 12.105 1.00 89.38 102 ASP A C 1
ATOM 787 O O . ASP A 1 102 ? -15.808 -9.017 10.971 1.00 89.38 102 ASP A O 1
ATOM 791 N N . MET A 1 103 ? -15.747 -7.633 12.749 1.00 90.44 103 MET A N 1
ATOM 792 C CA . MET A 1 103 ? -16.639 -6.623 12.183 1.00 90.44 103 MET A CA 1
ATOM 793 C C . MET A 1 103 ? -16.020 -5.901 10.987 1.00 90.44 103 MET A C 1
ATOM 795 O O . MET A 1 103 ? -16.722 -5.656 10.007 1.00 90.44 103 MET A O 1
ATOM 799 N N . TYR A 1 104 ? -14.716 -5.619 11.036 1.00 89.50 104 TYR A N 1
ATOM 800 C CA . TYR A 1 104 ? -13.962 -4.987 9.956 1.00 89.50 104 TYR A CA 1
ATOM 801 C C . TYR A 1 104 ? -14.087 -5.757 8.636 1.00 89.50 104 TYR A C 1
ATOM 803 O O . TYR A 1 104 ? -14.389 -5.165 7.603 1.00 89.50 104 TYR A O 1
ATOM 811 N N . PHE A 1 105 ? -13.952 -7.085 8.666 1.00 84.25 105 PHE A N 1
ATOM 812 C CA . PHE A 1 105 ? -14.102 -7.911 7.460 1.00 84.25 105 PHE A CA 1
ATOM 813 C C . PHE A 1 105 ? -15.544 -8.016 6.947 1.00 84.25 105 PHE A C 1
ATOM 815 O O . PHE A 1 105 ? -15.770 -8.541 5.859 1.00 84.25 105 PHE A O 1
ATOM 822 N N . GLY A 1 106 ? -16.531 -7.564 7.723 1.00 83.75 106 GLY A N 1
ATOM 823 C CA . GLY A 1 106 ? -17.925 -7.480 7.291 1.00 83.75 106 GLY A CA 1
ATOM 824 C C . GLY A 1 106 ? -18.349 -6.082 6.848 1.00 83.75 106 GLY A C 1
ATOM 825 O O . GLY A 1 106 ? -19.535 -5.891 6.567 1.00 83.75 106 GLY A O 1
ATOM 826 N N . LEU A 1 107 ? -17.424 -5.117 6.800 1.00 83.94 107 LEU A N 1
ATOM 827 C CA . LEU A 1 107 ? -17.690 -3.781 6.275 1.00 83.94 107 LEU A CA 1
ATOM 828 C C . LEU A 1 107 ? -17.905 -3.822 4.756 1.00 83.94 107 LEU A C 1
ATOM 830 O O . LEU A 1 107 ? -17.286 -4.638 4.067 1.00 83.94 107 LEU A O 1
ATOM 834 N N . PRO A 1 108 ? -18.752 -2.933 4.208 1.00 80.12 108 PRO A N 1
ATOM 835 C CA . PRO A 1 108 ? -18.840 -2.753 2.768 1.00 80.12 108 PRO A CA 1
ATOM 836 C C . PRO A 1 108 ? -17.509 -2.241 2.204 1.00 80.12 108 PRO A C 1
ATOM 838 O O . PRO A 1 108 ? -16.707 -1.617 2.914 1.00 80.12 108 PRO A O 1
ATOM 841 N N . ASP A 1 109 ? -17.298 -2.502 0.915 1.00 68.81 109 ASP A N 1
ATOM 842 C CA . ASP A 1 109 ? -16.187 -1.928 0.166 1.00 68.81 109 ASP A CA 1
ATOM 843 C C . ASP A 1 109 ? -16.332 -0.392 0.175 1.00 68.81 109 ASP A C 1
ATOM 845 O O . ASP A 1 109 ? -17.360 0.115 -0.292 1.00 68.81 109 ASP A O 1
ATOM 849 N N . PRO A 1 110 ? -15.340 0.346 0.714 1.00 65.19 110 PRO A N 1
ATOM 850 C CA . PRO A 1 110 ? -15.427 1.792 0.905 1.00 65.19 110 PRO A CA 1
ATOM 851 C C . PRO A 1 110 ? -15.525 2.571 -0.416 1.00 65.19 110 PRO A C 1
ATOM 853 O O . PRO A 1 110 ? -16.012 3.702 -0.417 1.00 65.19 110 PRO A O 1
ATOM 856 N N . TYR A 1 111 ? -15.107 1.976 -1.539 1.00 65.12 111 TYR A N 1
ATOM 857 C CA . TYR A 1 111 ? -15.283 2.565 -2.862 1.00 65.12 111 TYR A CA 1
ATOM 858 C C . TYR A 1 111 ? -16.709 2.376 -3.387 1.00 65.12 111 TYR A C 1
ATOM 860 O O . TYR A 1 111 ? -17.253 3.271 -4.028 1.00 65.12 111 TYR A O 1
ATOM 868 N N . SER A 1 112 ? -17.326 1.229 -3.089 1.00 62.78 112 SER A N 1
ATOM 869 C CA . SER A 1 112 ? -18.654 0.874 -3.601 1.00 62.78 112 SER A CA 1
ATOM 870 C C . SER A 1 112 ? -19.806 1.672 -2.983 1.00 62.78 112 SER A C 1
ATOM 872 O O . SER A 1 112 ? -20.859 1.776 -3.610 1.00 62.78 112 SER A O 1
ATOM 874 N N . THR A 1 113 ? -19.636 2.206 -1.767 1.00 59.72 113 THR A N 1
ATOM 875 C CA . THR A 1 113 ? -20.717 2.891 -1.039 1.00 59.72 113 THR A CA 1
ATOM 876 C C . THR A 1 113 ? -20.563 4.404 -0.980 1.00 59.72 113 THR A C 1
ATOM 878 O O . THR A 1 113 ? -21.518 5.101 -1.300 1.00 59.72 113 THR A O 1
ATOM 881 N N . ASP A 1 114 ? -19.388 4.915 -0.596 1.00 59.84 114 ASP A N 1
ATOM 882 C CA . ASP A 1 114 ? -19.254 6.321 -0.173 1.00 59.84 114 ASP A CA 1
ATOM 883 C C . ASP A 1 114 ? -18.123 7.084 -0.879 1.00 59.84 114 ASP A C 1
ATOM 885 O O . ASP A 1 114 ? -17.867 8.240 -0.549 1.00 59.84 114 ASP A O 1
ATOM 889 N N . HIS A 1 115 ? -17.407 6.446 -1.815 1.00 61.59 115 HIS A N 1
ATOM 890 C CA . HIS A 1 115 ? -16.199 6.999 -2.446 1.00 61.59 115 HIS A CA 1
ATOM 891 C C . HIS A 1 115 ? -15.189 7.575 -1.428 1.00 61.59 115 HIS A C 1
ATOM 893 O O . HIS A 1 115 ? -14.485 8.547 -1.700 1.00 61.59 115 HIS A O 1
ATOM 899 N N . SER A 1 116 ? -15.114 6.978 -0.233 1.00 65.19 116 SER A N 1
ATOM 900 C CA . SER A 1 116 ? -14.254 7.461 0.848 1.00 65.19 116 SER A CA 1
ATOM 901 C C . SER A 1 116 ? -12.816 6.994 0.623 1.00 65.19 116 SER A C 1
ATOM 903 O O . SER A 1 116 ? -12.424 5.891 1.018 1.00 65.19 116 SER A O 1
ATOM 905 N N . PHE A 1 117 ? -12.028 7.846 -0.036 1.00 65.50 117 PHE A N 1
ATOM 906 C CA . PHE A 1 117 ? -10.629 7.572 -0.364 1.00 65.50 117 PHE A CA 1
ATOM 907 C C . PHE A 1 117 ? -9.762 7.341 0.881 1.00 65.50 117 PHE A C 1
ATOM 909 O O . PHE A 1 117 ? -8.921 6.449 0.857 1.00 65.50 117 PHE A O 1
ATOM 916 N N . ASP A 1 118 ? -10.011 8.036 1.993 1.00 64.62 118 ASP A N 1
ATOM 917 C CA . ASP A 1 118 ? -9.240 7.857 3.233 1.00 64.62 118 ASP A CA 1
ATOM 918 C C . ASP A 1 118 ? -9.437 6.462 3.841 1.00 64.62 118 ASP A C 1
ATOM 920 O O . ASP A 1 118 ? -8.476 5.791 4.224 1.00 64.62 118 ASP A O 1
ATOM 924 N N . GLN A 1 119 ? -10.678 5.961 3.864 1.00 65.62 119 GLN A N 1
ATOM 925 C CA . GLN A 1 119 ? -10.958 4.599 4.323 1.00 65.62 119 GLN A CA 1
ATOM 926 C C . GLN A 1 119 ? -10.387 3.558 3.362 1.00 65.62 119 GLN A C 1
ATOM 928 O O . GLN A 1 119 ? -9.869 2.535 3.804 1.00 65.62 119 GLN A O 1
ATOM 933 N N . LEU A 1 120 ? -10.447 3.812 2.054 1.00 68.44 120 LEU A N 1
ATOM 934 C CA . LEU A 1 120 ? -9.816 2.954 1.055 1.00 68.44 120 LEU A CA 1
ATOM 935 C C . LEU A 1 120 ? -8.297 2.880 1.274 1.00 68.44 120 LEU A C 1
ATOM 937 O O . LEU A 1 120 ? -7.744 1.783 1.306 1.00 68.44 120 LEU A O 1
ATOM 941 N N . LEU A 1 121 ? -7.636 4.017 1.497 1.00 67.25 121 LEU A N 1
ATOM 942 C CA . LEU A 1 121 ? -6.199 4.106 1.765 1.00 67.25 121 LEU A CA 1
ATOM 943 C C . LEU A 1 121 ? -5.811 3.433 3.084 1.00 67.25 121 LEU A C 1
ATOM 945 O O . LEU A 1 121 ? -4.795 2.752 3.138 1.00 67.25 121 LEU A O 1
ATOM 949 N N . LEU A 1 122 ? -6.618 3.534 4.138 1.00 67.38 122 LEU A N 1
ATOM 950 C CA . LEU A 1 122 ? -6.343 2.829 5.395 1.00 67.38 122 LEU A CA 1
ATOM 951 C C . LEU A 1 122 ? -6.497 1.308 5.261 1.00 67.38 122 LEU A C 1
ATOM 953 O O . LEU A 1 122 ? -5.726 0.551 5.854 1.00 67.38 122 LEU A O 1
ATOM 957 N N . ARG A 1 123 ? -7.469 0.849 4.461 1.00 68.94 123 ARG A N 1
ATOM 958 C CA . ARG A 1 123 ? -7.741 -0.584 4.263 1.00 68.94 123 ARG A CA 1
ATOM 959 C C . ARG A 1 123 ? -6.833 -1.241 3.218 1.00 68.94 123 ARG A C 1
ATOM 961 O O . ARG A 1 123 ? -6.509 -2.417 3.364 1.00 68.94 123 ARG A O 1
ATOM 968 N N . LEU A 1 124 ? -6.409 -0.506 2.186 1.00 64.44 124 LEU A N 1
ATOM 969 C CA . LEU A 1 124 ? -5.575 -1.006 1.081 1.00 64.44 124 LEU A CA 1
ATOM 970 C C . LEU A 1 124 ? -4.129 -0.509 1.107 1.00 64.44 124 LEU A C 1
ATOM 972 O O . LEU A 1 124 ? -3.270 -1.151 0.505 1.00 64.44 124 LEU A O 1
ATOM 976 N N . GLY A 1 125 ? -3.832 0.598 1.786 1.00 51.66 125 GLY A N 1
ATOM 977 C CA . GLY A 1 125 ? -2.528 1.263 1.714 1.00 51.66 125 GLY A CA 1
ATOM 978 C C . GLY A 1 125 ? -1.392 0.344 2.136 1.00 51.66 125 GLY A C 1
ATOM 979 O O . GLY A 1 125 ? -0.417 0.186 1.411 1.00 51.66 125 GLY A O 1
ATOM 980 N N . LEU A 1 126 ? -1.553 -0.389 3.239 1.00 50.84 126 LEU A N 1
ATOM 981 C CA . LEU A 1 126 ? -0.545 -1.360 3.682 1.00 50.84 126 LEU A CA 1
ATOM 982 C C . LEU A 1 126 ? -0.405 -2.569 2.742 1.00 50.84 126 LEU A C 1
ATOM 984 O O . LEU A 1 126 ? 0.697 -3.094 2.592 1.00 50.84 126 LEU A O 1
ATOM 988 N N . ALA A 1 127 ? -1.486 -2.985 2.072 1.00 53.12 127 ALA A N 1
ATOM 989 C CA . ALA A 1 127 ? -1.436 -4.059 1.082 1.00 53.12 127 ALA A CA 1
ATOM 990 C C . ALA A 1 127 ? -0.705 -3.619 -0.198 1.00 53.12 127 ALA A C 1
ATOM 992 O O . ALA A 1 127 ? -0.000 -4.423 -0.802 1.00 53.12 127 ALA A O 1
ATOM 993 N N . GLN A 1 128 ? -0.820 -2.348 -0.592 1.00 43.22 128 GLN A N 1
ATOM 994 C CA . GLN A 1 128 ? -0.062 -1.782 -1.712 1.00 43.22 128 GLN A CA 1
ATOM 995 C C . GLN A 1 128 ? 1.428 -1.660 -1.366 1.00 43.22 128 GLN A C 1
ATOM 997 O O . GLN A 1 128 ? 2.268 -2.136 -2.129 1.00 43.22 128 GLN A O 1
ATOM 1002 N N . PHE A 1 129 ? 1.761 -1.188 -0.159 1.00 42.81 129 PHE A N 1
ATOM 1003 C CA . PHE A 1 129 ? 3.155 -1.065 0.282 1.00 42.81 129 PHE A CA 1
ATOM 1004 C C . PHE A 1 129 ? 3.889 -2.401 0.448 1.00 42.81 129 PHE A C 1
ATOM 1006 O O . PHE A 1 129 ? 5.112 -2.435 0.323 1.00 42.81 129 P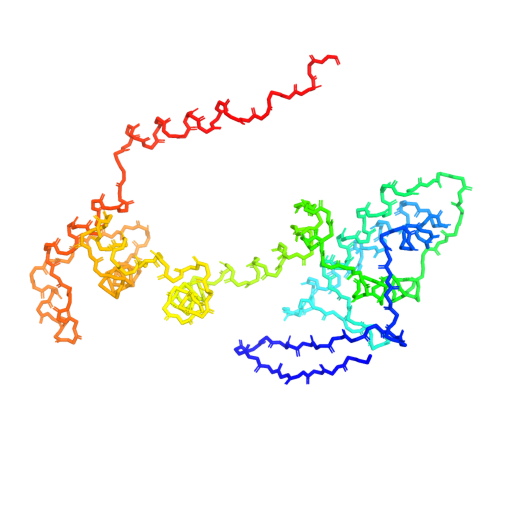HE A O 1
ATOM 1013 N N . TYR A 1 130 ? 3.189 -3.510 0.708 1.00 43.31 130 TYR A N 1
ATOM 1014 C CA . TYR A 1 130 ? 3.834 -4.826 0.797 1.00 43.31 130 TYR A CA 1
ATOM 1015 C C . TYR A 1 130 ? 4.354 -5.323 -0.562 1.00 43.31 130 TYR A C 1
ATOM 1017 O O . TYR A 1 130 ? 5.399 -5.970 -0.618 1.00 43.31 130 TYR A O 1
ATOM 1025 N N . TYR A 1 131 ? 3.670 -4.982 -1.660 1.00 42.91 131 TYR A N 1
ATOM 1026 C CA . TYR A 1 131 ? 4.087 -5.340 -3.021 1.00 42.91 131 TYR A CA 1
ATOM 1027 C C . TYR A 1 131 ? 4.937 -4.259 -3.706 1.00 42.91 131 TYR A C 1
ATOM 1029 O O . TYR A 1 131 ? 5.757 -4.609 -4.552 1.00 42.91 131 TYR A O 1
ATOM 1037 N N . ASP A 1 132 ? 4.803 -2.987 -3.314 1.00 41.12 132 ASP A N 1
ATOM 1038 C CA . ASP A 1 132 ? 5.649 -1.888 -3.811 1.00 41.12 132 ASP A CA 1
ATOM 1039 C C . ASP A 1 132 ? 7.071 -1.914 -3.234 1.00 41.12 132 ASP A C 1
ATOM 1041 O O . ASP A 1 132 ? 7.990 -1.340 -3.815 1.00 41.12 132 ASP A O 1
ATOM 1045 N N . ARG A 1 133 ? 7.292 -2.597 -2.102 1.00 42.91 133 ARG A N 1
ATOM 1046 C CA . ARG A 1 133 ? 8.622 -2.666 -1.471 1.00 42.91 133 ARG A CA 1
ATOM 1047 C C . ARG A 1 133 ? 9.652 -3.456 -2.272 1.00 42.91 133 ARG A C 1
ATOM 1049 O O . ARG A 1 133 ? 10.845 -3.231 -2.090 1.00 42.91 133 ARG A O 1
ATOM 1056 N N . GLU A 1 134 ? 9.232 -4.359 -3.154 1.00 47.75 134 GLU A N 1
ATOM 1057 C CA . GLU A 1 134 ? 10.159 -5.128 -3.983 1.00 47.75 134 GLU A CA 1
ATOM 1058 C C . GLU A 1 134 ? 9.953 -4.816 -5.468 1.00 47.75 134 GLU A C 1
ATOM 1060 O O . GLU A 1 134 ? 9.010 -5.295 -6.096 1.00 47.75 134 GLU A O 1
ATOM 1065 N N . LEU A 1 135 ? 10.904 -4.077 -6.051 1.00 45.72 135 LEU A N 1
ATOM 1066 C CA . LEU A 1 135 ? 10.929 -3.646 -7.458 1.00 45.72 135 LEU A CA 1
ATOM 1067 C C . LEU A 1 135 ? 10.603 -4.779 -8.461 1.00 45.72 135 LEU A C 1
ATOM 1069 O O . LEU A 1 135 ? 9.942 -4.556 -9.475 1.00 45.72 135 LEU A O 1
ATOM 1073 N N . LYS A 1 136 ? 11.003 -6.023 -8.148 1.00 50.16 136 LYS A N 1
ATOM 1074 C CA . LYS A 1 136 ? 10.737 -7.231 -8.958 1.00 50.16 136 LYS A CA 1
ATOM 1075 C C . LYS A 1 136 ? 9.244 -7.569 -9.108 1.00 50.16 136 LYS A C 1
ATOM 1077 O O . LYS A 1 136 ? 8.841 -8.167 -10.106 1.00 50.16 136 LYS A O 1
ATOM 1082 N N . ASN A 1 137 ? 8.415 -7.194 -8.133 1.00 48.88 137 ASN A N 1
ATOM 1083 C CA . ASN A 1 137 ? 6.976 -7.452 -8.154 1.00 48.88 137 ASN A CA 1
ATOM 1084 C C . ASN A 1 137 ? 6.210 -6.363 -8.915 1.00 48.88 137 ASN A C 1
ATOM 1086 O O . ASN A 1 137 ? 5.170 -6.670 -9.493 1.00 48.88 137 ASN A O 1
ATOM 1090 N N . ILE A 1 138 ? 6.747 -5.139 -8.985 1.00 56.06 138 ILE A N 1
ATOM 1091 C CA . ILE A 1 138 ? 6.161 -4.021 -9.739 1.00 56.06 138 ILE A CA 1
ATOM 1092 C C . ILE A 1 138 ? 6.161 -4.341 -11.235 1.00 56.06 138 ILE A C 1
ATOM 1094 O O . ILE A 1 138 ? 5.112 -4.319 -11.862 1.00 56.06 138 ILE A O 1
ATOM 1098 N N . LEU A 1 139 ? 7.307 -4.750 -11.786 1.00 56.72 139 LEU A N 1
ATOM 1099 C CA . LEU A 1 139 ? 7.455 -5.113 -13.202 1.00 56.72 139 LEU A CA 1
ATOM 1100 C C . LEU A 1 139 ? 6.474 -6.210 -13.645 1.00 56.72 139 LEU A C 1
ATOM 1102 O O . LEU A 1 139 ? 5.739 -6.043 -14.617 1.00 56.72 139 LEU A O 1
ATOM 1106 N N . SER A 1 140 ? 6.417 -7.309 -12.888 1.00 58.91 140 SER A N 1
ATOM 1107 C CA . SER A 1 140 ? 5.519 -8.436 -13.187 1.00 58.91 140 SER A CA 1
ATOM 1108 C C . SER A 1 140 ? 4.043 -8.034 -13.103 1.00 58.91 140 SER A C 1
ATOM 1110 O O . SER A 1 140 ? 3.212 -8.509 -13.871 1.00 58.91 140 SER A O 1
ATOM 1112 N N . ARG A 1 141 ? 3.707 -7.162 -12.146 1.00 59.03 141 ARG A N 1
ATOM 1113 C CA . ARG A 1 141 ? 2.342 -6.691 -11.915 1.00 59.03 141 ARG A CA 1
ATOM 1114 C C . ARG A 1 141 ? 1.901 -5.697 -12.980 1.00 59.03 141 ARG A C 1
ATOM 1116 O O . ARG A 1 141 ? 0.785 -5.822 -13.461 1.00 59.03 141 ARG A O 1
ATOM 1123 N N . THR A 1 142 ? 2.758 -4.752 -13.355 1.00 59.69 142 THR A N 1
ATOM 1124 C CA . THR A 1 142 ? 2.531 -3.821 -14.467 1.00 59.69 142 THR A CA 1
ATOM 1125 C C . THR A 1 142 ? 2.244 -4.600 -15.744 1.00 59.69 142 THR A C 1
ATOM 1127 O O . THR A 1 142 ? 1.224 -4.358 -16.380 1.00 59.69 142 THR A O 1
ATOM 1130 N N . PHE A 1 143 ? 3.067 -5.604 -16.055 1.00 66.31 143 PHE A N 1
ATOM 1131 C CA . PHE A 1 143 ? 2.831 -6.487 -17.194 1.00 66.31 143 PHE A CA 1
ATOM 1132 C C . PHE A 1 143 ? 1.469 -7.196 -17.105 1.00 66.31 143 PHE A C 1
ATOM 1134 O O . PHE A 1 143 ? 0.655 -7.075 -18.010 1.00 66.31 143 PHE A O 1
ATOM 1141 N N . LEU A 1 144 ? 1.156 -7.862 -15.989 1.00 67.25 144 LEU A N 1
ATOM 1142 C CA . LEU A 1 144 ? -0.113 -8.587 -15.836 1.00 67.25 144 LEU A CA 1
ATOM 1143 C C . LEU A 1 144 ? -1.345 -7.664 -15.869 1.00 67.25 144 LEU A C 1
ATOM 1145 O O . LEU A 1 144 ? -2.378 -8.017 -16.435 1.00 67.25 144 LEU A O 1
ATOM 1149 N N . ILE A 1 145 ? -1.257 -6.472 -15.275 1.00 62.84 145 ILE A N 1
ATOM 1150 C CA . ILE A 1 145 ? -2.349 -5.495 -15.297 1.00 62.84 145 ILE A CA 1
ATOM 1151 C C . ILE A 1 145 ? -2.604 -5.037 -16.726 1.00 62.84 145 ILE A C 1
ATOM 1153 O O . ILE A 1 145 ? -3.742 -5.132 -17.178 1.00 62.84 145 ILE A O 1
ATOM 1157 N N . TYR A 1 146 ? -1.573 -4.568 -17.427 1.00 63.19 146 TYR A N 1
ATOM 1158 C CA . TYR A 1 146 ? -1.747 -3.924 -18.726 1.00 63.19 146 TYR A CA 1
ATOM 1159 C C . TYR A 1 146 ? -1.906 -4.909 -19.883 1.00 63.19 146 TYR A C 1
ATOM 1161 O O . TYR A 1 146 ? -2.651 -4.611 -20.809 1.00 63.19 146 TYR A O 1
ATOM 1169 N N . CYS A 1 147 ? -1.284 -6.086 -19.815 1.00 63.66 147 CYS A N 1
ATOM 1170 C CA . CYS A 1 147 ? -1.353 -7.080 -20.884 1.00 63.66 147 CYS A CA 1
ATOM 1171 C C . CYS A 1 147 ? -2.465 -8.121 -20.677 1.00 63.66 147 CYS A C 1
ATOM 1173 O O . CYS A 1 147 ? -2.953 -8.665 -21.656 1.00 63.66 147 CYS A O 1
ATOM 1175 N N . GLU A 1 148 ? -2.894 -8.422 -19.439 1.00 65.81 148 GLU A N 1
ATOM 1176 C CA . GLU A 1 148 ? -3.887 -9.492 -19.208 1.00 65.81 148 GLU A CA 1
ATOM 1177 C C . GLU A 1 148 ? -5.211 -9.020 -18.599 1.00 65.81 148 GLU A C 1
ATOM 1179 O O . GLU A 1 148 ? -6.282 -9.509 -18.972 1.00 65.81 148 GLU A O 1
ATOM 1184 N N . LEU A 1 149 ? -5.170 -8.141 -17.593 1.00 62.00 149 LEU A N 1
ATOM 1185 C CA . LEU A 1 149 ? -6.386 -7.696 -16.898 1.00 62.00 149 LEU A CA 1
ATOM 1186 C C . LEU A 1 149 ? -7.078 -6.543 -17.627 1.00 62.00 149 LEU A C 1
ATOM 1188 O O . LEU A 1 149 ? -8.309 -6.463 -17.613 1.00 62.00 149 LEU A O 1
ATOM 1192 N N . TRP A 1 150 ? -6.305 -5.681 -18.285 1.00 67.56 150 TRP A N 1
ATOM 1193 C CA . TRP A 1 150 ? -6.810 -4.528 -19.023 1.00 67.56 150 TRP A CA 1
ATOM 1194 C C . TRP A 1 150 ? -7.772 -4.944 -20.141 1.00 67.56 150 TRP A C 1
ATOM 1196 O O . TRP A 1 150 ? -8.896 -4.450 -20.202 1.00 67.56 150 TRP A O 1
ATOM 1206 N N . GLU A 1 151 ? -7.409 -5.959 -20.930 1.00 63.25 151 GLU A N 1
ATOM 1207 C CA . GLU A 1 151 ? -8.243 -6.493 -22.021 1.00 63.25 151 GLU A CA 1
ATOM 1208 C C . GLU A 1 151 ? -9.591 -7.069 -21.546 1.00 63.25 151 GLU A C 1
ATOM 1210 O O . GLU A 1 151 ? -10.590 -7.083 -22.278 1.00 63.25 151 GLU A O 1
ATOM 1215 N N . LYS A 1 152 ? -9.646 -7.544 -20.295 1.00 66.38 152 LYS A N 1
ATOM 1216 C CA . LYS A 1 152 ? -10.850 -8.143 -19.697 1.00 66.38 152 LYS A CA 1
ATOM 1217 C C . LYS A 1 152 ? -11.854 -7.095 -19.217 1.00 66.38 152 LYS A C 1
ATOM 1219 O O . LYS A 1 152 ? -13.009 -7.442 -18.963 1.00 66.38 152 LYS A O 1
ATOM 1224 N N . THR A 1 153 ? -11.454 -5.829 -19.126 1.00 69.94 153 THR A N 1
ATOM 1225 C CA . THR A 1 153 ? -12.301 -4.738 -18.635 1.00 69.94 153 THR A CA 1
ATOM 1226 C C . THR A 1 153 ? -13.027 -4.085 -19.811 1.00 69.94 153 THR A C 1
ATOM 1228 O O . THR A 1 153 ? -12.406 -3.482 -20.679 1.00 69.94 153 THR A O 1
ATOM 1231 N N . ILE A 1 154 ? -14.358 -4.226 -19.870 1.00 71.69 154 ILE A N 1
ATOM 1232 C CA . ILE A 1 154 ? -15.187 -3.836 -21.032 1.00 71.69 154 ILE A CA 1
ATOM 1233 C C . ILE A 1 154 ? -14.998 -2.362 -21.414 1.00 71.69 154 ILE A C 1
ATOM 1235 O O . ILE A 1 154 ? -14.894 -2.049 -22.597 1.00 71.69 154 ILE A O 1
ATOM 1239 N N . GLU A 1 155 ? -14.907 -1.482 -20.421 1.00 67.81 155 GLU A N 1
ATOM 1240 C CA . GLU A 1 155 ? -14.724 -0.034 -20.597 1.00 67.81 155 GLU A CA 1
ATOM 1241 C C . GLU A 1 155 ? -13.312 0.328 -21.084 1.00 67.81 155 GLU A C 1
ATOM 1243 O O . GLU A 1 155 ? -13.123 1.343 -21.750 1.00 67.81 155 GLU A O 1
ATOM 1248 N N . ALA A 1 156 ? -12.325 -0.523 -20.797 1.00 61.72 156 ALA A N 1
ATOM 1249 C CA . ALA A 1 156 ? -10.925 -0.318 -21.153 1.00 61.72 156 ALA A CA 1
ATOM 1250 C C . ALA A 1 156 ? -10.579 -0.820 -22.565 1.00 61.72 156 ALA A C 1
ATOM 1252 O O . ALA A 1 156 ? -9.516 -0.491 -23.082 1.00 61.72 156 ALA A O 1
ATOM 1253 N N . ARG A 1 157 ? -11.483 -1.557 -23.231 1.00 64.56 157 ARG A N 1
ATOM 1254 C CA . ARG A 1 157 ? -11.274 -2.122 -24.582 1.00 64.56 157 ARG A CA 1
ATOM 1255 C C . ARG A 1 157 ? -10.993 -1.086 -25.670 1.00 64.56 157 ARG A C 1
ATOM 1257 O O . ARG A 1 157 ? -10.530 -1.448 -26.744 1.00 64.56 157 ARG A O 1
ATOM 1264 N N . HIS A 1 158 ? -11.322 0.178 -25.421 1.00 67.88 158 HIS A N 1
ATOM 1265 C CA . HIS A 1 158 ? -11.050 1.281 -26.343 1.00 67.88 158 HIS A CA 1
ATOM 1266 C C . HIS A 1 158 ? -9.672 1.918 -26.129 1.00 67.88 158 HIS A C 1
ATOM 1268 O O . HIS A 1 158 ? -9.265 2.755 -26.929 1.00 67.88 158 HIS A O 1
ATOM 1274 N N . VAL A 1 159 ? -8.976 1.548 -25.052 1.00 65.50 159 VAL A N 1
ATOM 1275 C CA . VAL A 1 159 ? -7.654 2.063 -24.707 1.00 65.50 159 VAL A CA 1
ATOM 1276 C C . VAL A 1 159 ? -6.633 0.982 -25.015 1.00 65.50 159 VAL A C 1
ATOM 1278 O O . VAL A 1 159 ? -6.416 0.068 -24.220 1.00 65.50 159 VAL A O 1
ATOM 1281 N N . ASP A 1 160 ? -6.015 1.105 -26.182 1.00 73.69 160 ASP A N 1
ATOM 1282 C CA . ASP A 1 160 ? -4.870 0.292 -26.566 1.00 73.69 160 ASP A CA 1
ATOM 1283 C C . ASP A 1 160 ? -3.622 0.819 -25.845 1.00 73.69 160 ASP A C 1
ATOM 1285 O O . ASP A 1 160 ? -3.050 1.847 -26.211 1.00 73.69 160 ASP A O 1
ATOM 1289 N N . ILE A 1 161 ? -3.254 0.148 -24.754 1.00 72.38 161 ILE A N 1
ATOM 1290 C CA . ILE A 1 161 ? -2.117 0.540 -23.916 1.00 72.38 161 ILE A CA 1
ATOM 1291 C C . ILE A 1 161 ? -0.796 0.299 -24.639 1.00 72.38 161 ILE A C 1
ATOM 1293 O O . ILE A 1 161 ? 0.130 1.084 -24.454 1.00 72.38 161 ILE A O 1
ATOM 1297 N N . GLU A 1 162 ? -0.701 -0.741 -25.467 1.00 75.56 162 GLU A N 1
ATOM 1298 C CA . GLU A 1 162 ? 0.510 -1.013 -26.239 1.00 75.56 162 GLU A CA 1
ATOM 1299 C C . GLU A 1 162 ? 0.736 0.118 -27.246 1.00 75.56 162 GLU A C 1
ATOM 1301 O O . GLU A 1 162 ? 1.802 0.736 -27.241 1.00 75.56 162 GLU A O 1
ATOM 1306 N N . ALA A 1 163 ? -0.304 0.486 -28.001 1.00 81.88 163 ALA A N 1
ATOM 1307 C CA . ALA A 1 163 ? -0.240 1.598 -28.942 1.00 81.88 163 ALA A CA 1
ATOM 1308 C C . ALA A 1 163 ? -0.002 2.947 -28.247 1.00 81.88 163 ALA A C 1
ATOM 1310 O O . ALA A 1 163 ? 0.789 3.751 -28.732 1.00 81.88 163 ALA A O 1
ATOM 1311 N N . ALA A 1 164 ? -0.644 3.207 -27.103 1.00 81.56 164 ALA A N 1
ATOM 1312 C CA . ALA A 1 164 ? -0.441 4.450 -26.357 1.00 81.56 164 ALA A CA 1
ATOM 1313 C C . ALA A 1 164 ? 0.985 4.558 -25.794 1.00 81.56 164 ALA A C 1
ATOM 1315 O O . ALA A 1 164 ? 1.598 5.623 -25.840 1.00 81.56 164 ALA A O 1
ATOM 1316 N N . MET A 1 165 ? 1.533 3.457 -25.276 1.00 79.12 165 MET A N 1
ATOM 1317 C CA . MET A 1 165 ? 2.910 3.415 -24.786 1.00 79.12 165 MET A CA 1
ATOM 1318 C C . MET A 1 165 ? 3.913 3.585 -25.925 1.00 79.12 165 MET A C 1
ATOM 1320 O O . MET A 1 165 ? 4.895 4.313 -25.758 1.00 79.12 165 MET A O 1
ATOM 1324 N N . GLU A 1 166 ? 3.658 2.971 -27.080 1.00 88.00 166 GLU A N 1
ATOM 1325 C CA . GLU A 1 166 ? 4.489 3.128 -28.272 1.00 88.00 166 GLU A CA 1
ATOM 1326 C C . GLU A 1 166 ? 4.423 4.556 -28.833 1.00 88.00 166 GLU A C 1
ATOM 1328 O O . GLU A 1 166 ? 5.464 5.108 -29.182 1.00 88.00 166 GLU A O 1
ATOM 1333 N N . ASP A 1 167 ? 3.256 5.204 -28.828 1.00 86.38 167 ASP A N 1
ATOM 1334 C CA . ASP A 1 167 ? 3.097 6.604 -29.247 1.00 86.38 167 ASP A CA 1
ATOM 1335 C C . ASP A 1 167 ? 3.863 7.576 -28.328 1.00 86.38 167 ASP A C 1
ATOM 1337 O O . ASP A 1 167 ? 4.572 8.468 -28.797 1.00 86.38 167 ASP A O 1
ATOM 1341 N N . ILE A 1 168 ? 3.797 7.364 -27.007 1.00 84.00 168 ILE A N 1
ATOM 1342 C CA . ILE A 1 168 ? 4.458 8.227 -26.014 1.00 84.00 168 ILE A CA 1
ATOM 1343 C C . ILE A 1 168 ? 5.977 8.026 -26.005 1.00 84.00 168 ILE A C 1
ATOM 1345 O O . ILE A 1 168 ? 6.744 8.993 -25.994 1.00 84.00 168 ILE A O 1
ATOM 1349 N N . SER A 1 169 ? 6.425 6.773 -25.934 1.00 84.94 169 SER A N 1
ATOM 1350 C CA . SER A 1 169 ? 7.836 6.440 -25.702 1.00 84.94 169 SER A CA 1
ATOM 1351 C C . SER A 1 169 ? 8.616 6.181 -26.994 1.00 84.94 169 SER A C 1
ATOM 1353 O O . SER A 1 169 ? 9.849 6.204 -26.995 1.00 84.94 169 SER A O 1
ATOM 1355 N N . GLY A 1 170 ? 7.920 5.936 -28.108 1.00 87.06 170 GLY A N 1
ATOM 1356 C CA . GLY A 1 170 ? 8.511 5.435 -29.346 1.00 87.06 170 GLY A CA 1
ATOM 1357 C C . GLY A 1 170 ? 9.033 4.000 -29.230 1.00 87.06 170 GLY A C 1
ATOM 1358 O O . GLY A 1 170 ? 9.882 3.614 -30.042 1.00 87.06 170 GLY A O 1
ATOM 1359 N N . LEU A 1 171 ? 8.608 3.259 -28.201 1.00 87.56 171 LEU A N 1
ATOM 1360 C CA . LEU A 1 171 ? 9.044 1.907 -27.869 1.00 87.56 171 LEU A CA 1
ATOM 1361 C C . LEU A 1 171 ? 7.856 1.036 -27.490 1.00 87.56 171 LEU A C 1
ATOM 1363 O O . LEU A 1 171 ? 6.927 1.481 -26.817 1.00 87.56 171 LEU A O 1
ATOM 1367 N N . LYS A 1 172 ? 7.954 -0.248 -27.817 1.00 86.50 172 LYS A N 1
ATOM 1368 C CA . LYS A 1 172 ? 7.026 -1.229 -27.262 1.00 86.50 172 LYS A CA 1
ATOM 1369 C C . LYS A 1 172 ? 7.247 -1.396 -25.765 1.00 86.50 172 LYS A C 1
ATOM 1371 O O . LYS A 1 172 ? 8.329 -1.110 -25.230 1.00 86.50 172 LYS A O 1
ATOM 1376 N N . ILE A 1 173 ? 6.228 -1.901 -25.079 1.00 81.75 173 ILE A N 1
ATOM 1377 C CA . ILE A 1 173 ? 6.299 -2.148 -23.637 1.00 81.75 173 ILE A CA 1
ATOM 1378 C C . ILE A 1 173 ? 7.445 -3.119 -23.342 1.00 81.75 173 ILE A C 1
ATOM 1380 O O . ILE A 1 173 ? 8.296 -2.820 -22.512 1.00 81.75 173 ILE A O 1
ATOM 1384 N N . GLU A 1 174 ? 7.551 -4.224 -24.074 1.00 80.56 174 GLU A N 1
ATOM 1385 C CA . GLU A 1 174 ? 8.597 -5.235 -23.900 1.00 80.56 174 GLU A CA 1
ATOM 1386 C C . GLU A 1 174 ? 9.999 -4.646 -24.064 1.00 80.56 174 GLU A C 1
ATOM 1388 O O . GLU A 1 174 ? 10.898 -4.933 -23.274 1.00 80.56 174 GLU A O 1
ATOM 1393 N N . GLU A 1 175 ? 10.183 -3.778 -25.059 1.00 83.44 175 GLU A N 1
ATOM 1394 C CA . GLU A 1 175 ? 11.454 -3.096 -25.314 1.00 83.44 175 GLU A CA 1
ATOM 1395 C C . GLU A 1 175 ? 11.826 -2.183 -24.147 1.00 83.44 175 GLU A C 1
ATOM 1397 O O . GLU A 1 175 ? 12.965 -2.200 -23.676 1.00 83.44 175 GLU A O 1
ATOM 1402 N N . SER A 1 176 ? 10.844 -1.442 -23.634 1.00 83.50 176 SER A N 1
ATOM 1403 C CA . SER A 1 176 ? 11.005 -0.575 -22.470 1.00 83.50 176 SER A CA 1
ATOM 1404 C C . SER A 1 176 ? 11.383 -1.370 -21.218 1.00 83.50 176 SER A C 1
ATOM 1406 O O . SER A 1 176 ? 12.292 -0.969 -20.492 1.00 83.50 176 SER A O 1
ATOM 1408 N N . LEU A 1 177 ? 10.746 -2.524 -20.981 1.00 79.56 177 LEU A N 1
ATOM 1409 C CA . LEU A 1 177 ? 11.053 -3.384 -19.833 1.00 79.56 177 LEU A CA 1
ATOM 1410 C C . LEU A 1 177 ? 12.455 -3.999 -19.946 1.00 79.56 177 LEU A C 1
ATOM 1412 O O . LEU A 1 177 ? 13.189 -4.027 -18.957 1.00 79.56 177 LEU A O 1
ATOM 1416 N N . ILE A 1 178 ? 12.859 -4.439 -21.141 1.00 79.56 178 ILE A N 1
ATOM 1417 C CA . ILE A 1 178 ? 14.199 -4.992 -21.388 1.00 79.56 178 ILE A CA 1
ATOM 1418 C C . ILE A 1 178 ? 15.276 -3.925 -21.170 1.00 79.56 178 ILE A C 1
ATOM 1420 O O . ILE A 1 178 ? 16.282 -4.199 -20.510 1.00 79.56 178 ILE A O 1
ATOM 1424 N N . ILE A 1 179 ? 15.083 -2.708 -21.691 1.00 80.81 179 ILE A N 1
ATOM 1425 C CA . ILE A 1 179 ? 16.043 -1.609 -21.510 1.00 80.81 179 ILE A CA 1
ATOM 1426 C C . ILE A 1 179 ? 16.134 -1.223 -20.030 1.00 80.81 179 ILE A C 1
ATOM 1428 O O . ILE A 1 179 ? 17.241 -1.131 -19.494 1.00 80.81 179 ILE A O 1
ATOM 1432 N N . ALA A 1 180 ? 14.992 -1.073 -19.352 1.00 80.44 180 ALA A N 1
ATOM 1433 C CA . ALA A 1 180 ? 14.939 -0.756 -17.927 1.00 80.44 180 ALA A CA 1
ATOM 1434 C C . ALA A 1 180 ? 15.677 -1.805 -17.079 1.00 80.44 180 ALA A C 1
ATOM 1436 O O . ALA A 1 180 ? 16.503 -1.450 -16.237 1.00 80.44 180 ALA A O 1
ATOM 1437 N N . TYR A 1 181 ? 15.425 -3.093 -17.333 1.00 77.50 181 TYR A N 1
ATOM 1438 C CA . TYR A 1 181 ? 16.083 -4.193 -16.630 1.00 77.50 181 TYR A CA 1
ATOM 1439 C C . TYR A 1 181 ? 17.600 -4.205 -16.874 1.00 77.50 181 TYR A C 1
ATOM 1441 O O . TYR A 1 181 ? 18.381 -4.331 -15.933 1.00 77.50 181 TYR A O 1
ATOM 1449 N N . SER A 1 182 ? 18.028 -3.991 -18.121 1.00 77.38 182 SER A N 1
ATOM 1450 C CA . SER A 1 182 ? 19.452 -3.945 -18.487 1.00 77.38 182 SER A CA 1
ATOM 1451 C C . SER A 1 182 ? 20.189 -2.809 -17.767 1.00 77.38 182 SER A C 1
ATOM 1453 O O . SER A 1 182 ? 21.265 -3.010 -17.207 1.00 77.38 182 SER A O 1
ATOM 1455 N N . TYR A 1 183 ? 19.597 -1.612 -17.715 1.00 78.00 183 TYR A N 1
ATOM 1456 C CA . TYR A 1 183 ? 20.180 -0.490 -16.975 1.00 78.00 183 TYR A CA 1
ATOM 1457 C C . TYR A 1 183 ? 20.178 -0.703 -15.470 1.00 78.00 183 TYR A C 1
ATOM 1459 O O . TYR A 1 183 ? 21.139 -0.305 -14.815 1.00 78.00 183 TYR A O 1
ATOM 1467 N N . PHE A 1 184 ? 19.152 -1.353 -14.925 1.00 76.00 184 PHE A N 1
ATOM 1468 C CA . PHE A 1 184 ? 19.127 -1.718 -13.516 1.00 76.00 184 PHE A CA 1
ATOM 1469 C C . PHE A 1 184 ? 20.295 -2.648 -13.148 1.00 76.00 184 PHE A C 1
ATOM 1471 O O . PHE A 1 184 ? 20.988 -2.378 -12.170 1.00 76.00 184 PHE A O 1
ATOM 1478 N N . GLU A 1 185 ? 20.572 -3.683 -13.950 1.00 70.06 185 GLU A N 1
ATOM 1479 C CA . GLU A 1 185 ? 21.703 -4.596 -13.713 1.00 70.06 185 GLU A CA 1
ATOM 1480 C C . GLU A 1 185 ? 23.071 -3.905 -13.849 1.00 70.06 185 GLU A C 1
ATOM 1482 O O . GLU A 1 185 ? 23.995 -4.187 -13.081 1.00 70.06 185 GLU A O 1
ATOM 1487 N N . ALA A 1 186 ? 23.215 -2.980 -14.803 1.00 68.50 186 ALA A N 1
ATOM 1488 C CA . ALA A 1 186 ? 24.465 -2.248 -15.023 1.00 68.50 186 ALA A CA 1
ATOM 1489 C C . ALA A 1 186 ? 24.708 -1.102 -14.027 1.00 68.50 186 ALA A C 1
ATOM 1491 O O . ALA A 1 186 ? 25.843 -0.633 -13.891 1.00 68.50 186 ALA A O 1
ATOM 1492 N N . CYS A 1 187 ? 23.663 -0.639 -13.337 1.00 66.19 187 CYS A N 1
ATOM 1493 C CA . CYS A 1 187 ? 23.709 0.485 -12.410 1.00 66.19 187 CYS A CA 1
ATOM 1494 C C . CYS A 1 187 ? 24.509 0.134 -11.148 1.00 66.19 187 CYS A C 1
ATOM 1496 O O . CYS A 1 187 ? 23.976 -0.384 -10.165 1.00 66.19 187 CYS A O 1
ATOM 1498 N N . LYS A 1 188 ? 25.800 0.475 -11.119 1.00 57.78 188 LYS A N 1
ATOM 1499 C CA . LYS A 1 188 ? 26.592 0.448 -9.882 1.00 57.78 188 LYS A CA 1
ATOM 1500 C C . LYS A 1 188 ? 26.572 1.840 -9.256 1.00 57.78 188 LYS A C 1
ATOM 1502 O O . LYS A 1 188 ? 26.997 2.810 -9.875 1.00 57.78 188 LYS A O 1
ATOM 1507 N N . TYR A 1 189 ? 26.072 1.934 -8.022 1.00 58.62 189 TYR A N 1
ATOM 1508 C CA . TYR A 1 189 ? 26.001 3.181 -7.239 1.00 58.62 189 TYR A CA 1
ATOM 1509 C C . TYR A 1 189 ? 25.105 4.283 -7.833 1.00 58.62 189 TYR A C 1
ATOM 1511 O O . TYR A 1 189 ? 25.343 5.463 -7.597 1.00 58.62 189 TYR A O 1
ATOM 1519 N N . GLY A 1 190 ? 24.073 3.913 -8.598 1.00 55.97 190 GLY A N 1
ATOM 1520 C CA . GLY A 1 190 ? 23.120 4.873 -9.174 1.00 55.97 190 GLY A CA 1
ATOM 1521 C C . GLY A 1 190 ? 23.618 5.596 -10.429 1.00 55.97 190 GLY A C 1
ATOM 1522 O O . GLY A 1 190 ? 22.939 6.491 -10.922 1.00 55.97 190 GLY A O 1
ATOM 1523 N N . PHE A 1 191 ? 24.773 5.199 -10.967 1.00 59.78 191 PHE A N 1
ATOM 1524 C CA . PHE A 1 191 ? 25.252 5.653 -12.266 1.00 59.78 191 PHE A CA 1
ATOM 1525 C C . PHE A 1 191 ? 25.008 4.559 -13.302 1.00 59.78 191 PHE A C 1
ATOM 1527 O O . PHE A 1 191 ? 25.472 3.430 -13.129 1.00 59.78 191 PHE A O 1
ATOM 1534 N N . PHE A 1 192 ? 24.337 4.901 -14.401 1.00 72.44 192 PHE A N 1
ATOM 1535 C CA . PHE A 1 192 ? 24.318 4.065 -15.598 1.00 72.44 192 PHE A CA 1
ATOM 1536 C C . PHE A 1 192 ? 24.968 4.794 -16.768 1.00 72.44 192 PHE A C 1
ATOM 1538 O O . PHE A 1 192 ? 25.061 6.023 -16.813 1.00 72.44 192 PHE A O 1
ATOM 1545 N N . ARG A 1 193 ? 25.406 4.001 -17.740 1.00 74.50 193 ARG A N 1
ATOM 1546 C CA . ARG A 1 193 ? 25.900 4.466 -19.029 1.00 74.50 193 ARG A CA 1
ATOM 1547 C C . ARG A 1 193 ? 25.134 3.722 -20.114 1.00 74.50 193 ARG A C 1
ATOM 1549 O O . ARG A 1 193 ? 24.856 2.535 -19.953 1.00 74.50 193 ARG A O 1
ATOM 1556 N N . MET A 1 194 ? 24.817 4.407 -21.212 1.00 82.44 194 MET A N 1
ATOM 1557 C CA . MET A 1 194 ? 24.323 3.726 -22.409 1.00 82.44 194 MET A CA 1
ATOM 1558 C C . MET A 1 194 ? 25.323 2.654 -22.834 1.00 82.44 194 MET A C 1
ATOM 1560 O O . MET A 1 194 ? 26.538 2.871 -22.788 1.00 82.44 194 MET A O 1
ATOM 1564 N N . TYR A 1 195 ? 24.806 1.509 -23.251 1.00 77.69 195 TYR A N 1
ATOM 1565 C CA . TYR A 1 195 ? 25.637 0.439 -23.767 1.00 77.69 195 TYR A CA 1
ATOM 1566 C C . TYR A 1 195 ? 26.149 0.857 -25.140 1.00 77.69 195 TYR A C 1
ATOM 1568 O O . TYR A 1 195 ? 25.374 1.275 -26.006 1.00 77.69 195 TYR A O 1
ATOM 1576 N N . ASP A 1 196 ? 27.461 0.763 -25.324 1.00 77.75 196 ASP A N 1
ATOM 1577 C CA . ASP A 1 196 ? 28.077 0.970 -26.624 1.00 77.75 196 ASP A CA 1
ATOM 1578 C C . ASP A 1 196 ? 27.866 -0.249 -27.534 1.00 77.75 196 ASP A C 1
ATOM 1580 O O . ASP A 1 196 ? 27.334 -1.282 -27.126 1.00 77.75 196 ASP A O 1
ATOM 1584 N N . GLN A 1 197 ? 28.269 -0.111 -28.796 1.00 71.12 197 GLN A N 1
ATOM 1585 C CA . GLN A 1 197 ? 28.084 -1.154 -29.801 1.00 71.12 197 GLN A CA 1
ATOM 1586 C C . GLN A 1 197 ? 28.756 -2.480 -29.400 1.00 71.12 197 GLN A C 1
ATOM 1588 O O . GLN A 1 197 ? 28.191 -3.545 -29.627 1.00 71.12 197 GLN A O 1
ATOM 1593 N N . ASN A 1 198 ? 29.908 -2.416 -28.724 1.00 70.12 198 ASN A N 1
ATOM 1594 C CA . ASN A 1 198 ? 30.639 -3.601 -28.280 1.00 70.12 198 ASN A CA 1
ATOM 1595 C C . ASN A 1 198 ? 29.875 -4.355 -27.183 1.00 70.12 198 ASN A C 1
ATOM 1597 O O . ASN A 1 198 ? 29.847 -5.583 -27.184 1.00 70.12 198 ASN A O 1
ATOM 1601 N N . ASN A 1 199 ? 29.234 -3.630 -26.263 1.00 70.88 199 ASN A N 1
ATOM 1602 C CA . ASN A 1 199 ? 28.438 -4.228 -25.193 1.00 70.88 199 ASN A CA 1
ATOM 1603 C C . ASN A 1 199 ? 27.100 -4.778 -25.712 1.00 70.88 199 ASN A C 1
ATOM 1605 O O . ASN A 1 199 ? 26.614 -5.782 -25.200 1.00 70.88 199 ASN A O 1
ATOM 1609 N N . ILE A 1 200 ? 26.516 -4.146 -26.736 1.00 70.25 200 ILE A N 1
ATOM 1610 C CA . ILE A 1 200 ? 25.300 -4.632 -27.406 1.00 70.25 200 ILE A CA 1
ATOM 1611 C C . ILE A 1 200 ? 25.578 -5.956 -28.135 1.00 70.25 200 ILE A C 1
ATOM 1613 O O . ILE A 1 200 ? 24.795 -6.894 -28.034 1.00 70.25 200 ILE A O 1
ATOM 1617 N N . GLU A 1 201 ? 26.711 -6.068 -28.832 1.00 67.38 201 GLU A N 1
ATOM 1618 C CA . GLU A 1 201 ? 27.086 -7.274 -29.589 1.00 67.38 201 GLU A CA 1
ATOM 1619 C C . GLU A 1 201 ? 27.445 -8.479 -28.700 1.00 67.38 201 GLU A C 1
ATOM 1621 O O . GLU A 1 201 ? 27.366 -9.629 -29.145 1.00 67.38 201 GLU A O 1
ATOM 1626 N N . GLN A 1 202 ? 27.822 -8.234 -27.441 1.00 66.31 202 GLN A N 1
ATOM 1627 C CA . GLN A 1 202 ? 28.056 -9.278 -26.437 1.00 66.31 202 GLN A CA 1
ATOM 1628 C C . GLN A 1 202 ? 26.746 -9.867 -25.883 1.00 66.31 202 GLN A C 1
ATOM 1630 O O . GLN A 1 202 ? 26.722 -11.033 -25.492 1.00 66.31 202 GLN A O 1
ATOM 1635 N N . GLU A 1 203 ? 25.647 -9.113 -25.924 1.00 63.91 203 GLU A N 1
ATOM 1636 C CA . GLU A 1 203 ? 24.299 -9.516 -25.497 1.00 63.91 203 GLU A CA 1
ATOM 1637 C C . GLU A 1 203 ? 23.524 -10.169 -26.661 1.00 63.91 203 GLU A C 1
ATOM 1639 O O . GLU A 1 203 ? 22.446 -9.722 -27.059 1.00 63.91 203 GLU A O 1
ATOM 1644 N N . LYS A 1 204 ? 24.080 -11.249 -27.233 1.00 55.66 204 LYS A N 1
ATOM 1645 C CA . LYS A 1 204 ? 23.527 -11.950 -28.416 1.00 55.66 204 LYS A CA 1
ATOM 1646 C C . LYS A 1 204 ? 22.074 -12.426 -28.263 1.00 55.66 204 LYS A C 1
ATOM 1648 O O . LYS A 1 204 ? 21.401 -12.619 -29.273 1.00 55.66 204 LYS A O 1
ATOM 1653 N N . ASP A 1 205 ? 21.590 -12.560 -27.029 1.00 56.41 205 ASP A N 1
ATOM 1654 C CA . ASP A 1 205 ? 20.235 -13.013 -26.702 1.00 56.41 205 ASP A CA 1
ATOM 1655 C C . ASP A 1 205 ? 19.219 -11.858 -26.527 1.00 56.41 205 ASP A C 1
ATOM 1657 O O . ASP A 1 205 ? 18.037 -12.113 -26.295 1.00 56.41 205 ASP A O 1
ATOM 1661 N N . ARG A 1 206 ? 19.632 -10.583 -26.673 1.00 59.09 206 ARG A N 1
ATOM 1662 C CA . ARG A 1 206 ? 18.763 -9.390 -26.536 1.00 59.09 206 ARG A CA 1
ATOM 1663 C C . ARG A 1 206 ? 18.655 -8.573 -27.842 1.00 59.09 206 ARG A C 1
ATOM 1665 O O . ARG A 1 206 ? 18.999 -7.390 -27.859 1.00 59.09 206 ARG A O 1
ATOM 1672 N N . PRO A 1 207 ? 18.109 -9.128 -28.944 1.00 58.53 207 PRO A N 1
ATOM 1673 C CA . PRO A 1 207 ? 18.022 -8.453 -30.253 1.00 58.53 207 PRO A CA 1
ATOM 1674 C C . PRO A 1 207 ? 17.182 -7.158 -30.260 1.00 58.53 207 PRO A C 1
ATOM 1676 O O . PRO A 1 207 ? 17.188 -6.410 -31.236 1.00 58.53 207 PRO A O 1
ATOM 1679 N N . LEU A 1 208 ? 16.457 -6.870 -29.176 1.00 63.91 208 LEU A N 1
ATOM 1680 C CA . LEU A 1 208 ? 15.632 -5.674 -29.014 1.00 63.91 208 LEU A CA 1
ATOM 1681 C C . LEU A 1 208 ? 16.415 -4.450 -28.506 1.00 63.91 208 LEU A C 1
ATOM 1683 O O . LEU A 1 208 ? 15.852 -3.359 -28.448 1.00 63.91 208 LEU A O 1
ATOM 1687 N N . PHE A 1 209 ? 17.698 -4.598 -28.174 1.00 70.50 209 PHE A N 1
ATOM 1688 C CA . PHE A 1 209 ? 18.491 -3.587 -27.481 1.00 70.50 209 PHE A CA 1
ATOM 1689 C C . PHE A 1 209 ? 19.448 -2.837 -28.430 1.00 70.50 209 PHE A C 1
ATOM 1691 O O . PHE A 1 209 ? 20.613 -3.191 -28.577 1.00 70.50 209 PHE A O 1
ATOM 1698 N N . THR A 1 210 ? 18.964 -1.781 -29.097 1.00 81.12 210 THR A N 1
ATOM 1699 C CA . THR A 1 210 ? 19.773 -0.939 -30.008 1.00 81.12 210 THR A CA 1
ATOM 1700 C C . THR A 1 210 ? 20.101 0.422 -29.391 1.00 81.12 210 THR A C 1
ATOM 1702 O O . THR A 1 210 ? 19.413 0.879 -28.477 1.00 81.12 210 THR A O 1
ATOM 1705 N N . GLN A 1 211 ? 21.131 1.113 -29.898 1.00 82.81 211 GLN A N 1
ATOM 1706 C CA . GLN A 1 211 ? 21.442 2.485 -29.458 1.00 82.81 211 GLN A CA 1
ATOM 1707 C C . GLN A 1 211 ? 20.271 3.450 -29.673 1.00 82.81 211 GLN A C 1
ATOM 1709 O O . GLN 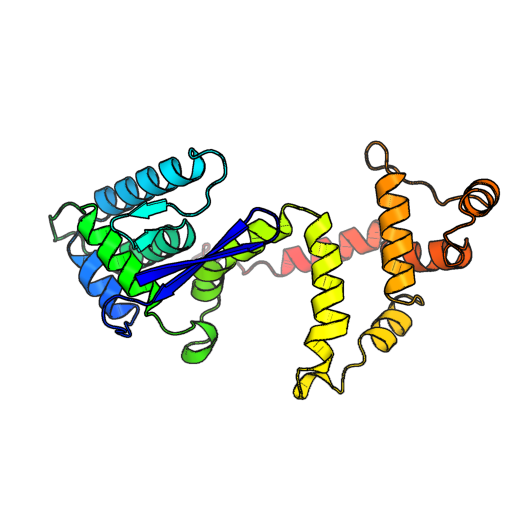A 1 211 ? 20.001 4.298 -28.826 1.00 82.81 211 GLN A O 1
ATOM 1714 N N . GLU A 1 212 ? 19.551 3.300 -30.786 1.00 87.19 212 GLU A N 1
ATOM 1715 C CA . GLU A 1 212 ? 18.378 4.116 -31.091 1.00 87.19 212 GLU A CA 1
ATOM 1716 C C . GLU A 1 212 ? 17.284 3.936 -30.033 1.00 87.19 212 GLU A C 1
ATOM 1718 O O . GLU A 1 212 ? 16.783 4.917 -29.483 1.00 87.19 212 GLU A O 1
ATOM 1723 N N . LYS A 1 213 ? 16.951 2.684 -29.698 1.00 87.38 213 LYS A N 1
ATOM 1724 C CA . LYS A 1 213 ? 15.908 2.375 -28.715 1.00 87.38 213 LYS A CA 1
ATOM 1725 C C . LYS A 1 213 ? 16.302 2.807 -27.307 1.00 87.38 213 LYS A C 1
ATOM 1727 O O . LYS A 1 213 ? 15.492 3.399 -26.604 1.00 87.38 213 LYS A O 1
ATOM 1732 N N . GLN A 1 214 ? 17.566 2.613 -26.931 1.00 87.00 214 GLN A N 1
ATOM 1733 C CA . GLN A 1 214 ? 18.124 3.176 -25.701 1.00 87.00 214 GLN A CA 1
ATOM 1734 C C . GLN A 1 214 ? 17.963 4.707 -25.653 1.00 87.00 214 GLN A C 1
ATOM 1736 O O . GLN A 1 214 ? 17.571 5.257 -24.628 1.00 87.00 214 GLN A O 1
ATOM 1741 N N . GLY A 1 215 ? 18.219 5.402 -26.767 1.00 86.69 215 GLY A N 1
ATOM 1742 C CA . GLY A 1 215 ? 18.043 6.852 -26.870 1.00 86.69 215 GLY A CA 1
ATOM 1743 C C . GLY A 1 215 ? 16.588 7.297 -26.706 1.00 86.69 215 GLY A C 1
ATOM 1744 O O . GLY A 1 215 ? 16.323 8.260 -25.985 1.00 86.69 215 GLY A O 1
ATOM 1745 N N . ARG A 1 216 ? 15.640 6.578 -27.321 1.00 88.69 216 ARG A N 1
ATOM 1746 C CA . ARG A 1 216 ? 14.196 6.821 -27.151 1.00 88.69 216 ARG A CA 1
ATOM 1747 C C . ARG A 1 216 ? 13.763 6.617 -25.700 1.00 88.69 216 ARG A C 1
ATOM 1749 O O . ARG A 1 216 ? 13.141 7.505 -25.127 1.00 88.69 216 ARG A O 1
ATOM 1756 N N . PHE A 1 217 ? 14.197 5.517 -25.084 1.00 87.62 217 PHE A N 1
ATOM 1757 C CA . PHE A 1 217 ? 13.913 5.214 -23.683 1.00 87.62 217 PHE A CA 1
ATOM 1758 C C . PHE A 1 217 ? 14.420 6.322 -22.759 1.00 87.62 217 PHE A C 1
ATOM 1760 O O . PHE A 1 217 ? 13.666 6.846 -21.947 1.00 87.62 217 PHE A O 1
ATOM 1767 N N . LEU A 1 218 ? 15.679 6.739 -22.917 1.00 85.56 218 LEU A N 1
ATOM 1768 C CA . LEU A 1 218 ? 16.260 7.795 -22.091 1.00 85.56 218 LEU A CA 1
ATOM 1769 C C . LEU A 1 218 ? 15.587 9.141 -22.292 1.00 85.56 218 LEU A C 1
ATOM 1771 O O . LEU A 1 218 ? 15.380 9.852 -21.320 1.00 85.56 218 LEU A O 1
ATOM 1775 N N . LYS A 1 219 ? 15.212 9.489 -23.522 1.00 85.12 219 LYS A N 1
ATOM 1776 C CA . LYS A 1 219 ? 14.455 10.714 -23.782 1.00 85.12 219 LYS A CA 1
ATOM 1777 C C . LYS A 1 219 ? 13.075 10.687 -23.119 1.00 85.12 219 LYS A C 1
ATOM 1779 O O . LYS A 1 219 ? 12.585 11.738 -22.728 1.00 85.12 219 LYS A O 1
ATOM 1784 N N . TRP A 1 220 ? 12.467 9.508 -23.013 1.00 85.31 220 TRP A N 1
ATOM 1785 C CA . TRP A 1 220 ? 11.182 9.324 -22.351 1.00 85.31 220 TRP A CA 1
ATOM 1786 C C . TRP A 1 220 ? 11.291 9.424 -20.822 1.00 85.31 220 TRP A C 1
ATOM 1788 O O . TRP A 1 220 ? 10.492 10.122 -20.207 1.00 85.31 220 TRP A O 1
ATOM 1798 N N . ILE A 1 221 ? 12.285 8.774 -20.207 1.00 80.62 221 ILE A N 1
ATOM 1799 C CA . ILE A 1 221 ? 12.407 8.731 -18.738 1.00 80.62 221 ILE A CA 1
ATOM 1800 C C . ILE A 1 221 ? 13.220 9.883 -18.134 1.00 80.62 221 ILE A C 1
ATOM 1802 O O . ILE A 1 221 ? 13.141 10.127 -16.930 1.00 80.62 221 ILE A O 1
ATOM 1806 N N . ALA A 1 222 ? 14.044 10.567 -18.928 1.00 79.44 222 ALA A N 1
ATOM 1807 C CA . ALA A 1 222 ? 14.855 11.678 -18.457 1.00 79.44 222 ALA A CA 1
ATOM 1808 C C . ALA A 1 222 ? 14.115 13.004 -18.631 1.00 79.44 222 ALA A C 1
ATOM 1810 O O . ALA A 1 222 ? 13.442 13.252 -19.627 1.00 79.44 222 ALA A O 1
ATOM 1811 N N . CYS A 1 223 ? 14.337 13.910 -17.688 1.00 72.69 223 CYS A N 1
ATOM 1812 C CA . CYS A 1 223 ? 13.957 15.307 -17.813 1.00 72.69 223 CYS A CA 1
ATOM 1813 C C . CYS A 1 223 ? 15.205 16.184 -17.701 1.00 72.69 223 CYS A C 1
ATOM 1815 O O . CYS A 1 223 ? 16.220 15.809 -17.105 1.00 72.69 223 CYS A O 1
ATOM 1817 N N . THR A 1 224 ? 15.149 17.379 -18.280 1.00 75.75 224 THR A N 1
ATOM 1818 C CA . THR A 1 224 ? 16.162 18.395 -17.990 1.00 75.75 224 THR A CA 1
ATOM 1819 C C . THR A 1 224 ? 16.009 18.870 -16.548 1.00 75.75 224 THR A C 1
ATOM 1821 O O . THR A 1 224 ? 14.905 18.922 -16.005 1.00 75.75 224 THR A O 1
ATOM 1824 N N . TYR A 1 225 ? 17.111 19.305 -15.935 1.00 66.88 225 TYR A N 1
ATOM 1825 C CA . TYR A 1 225 ? 17.070 19.884 -14.590 1.00 66.88 225 TYR A CA 1
ATOM 1826 C C . TYR A 1 225 ? 16.067 21.050 -14.478 1.00 66.88 225 TYR A C 1
ATOM 1828 O O . TYR A 1 225 ? 15.391 21.201 -13.463 1.00 66.88 225 TYR A O 1
ATOM 1836 N N . GLN A 1 226 ? 15.919 21.845 -15.543 1.00 72.88 226 GLN A N 1
ATOM 1837 C CA . GLN A 1 226 ? 14.946 22.934 -15.591 1.00 72.88 226 GLN A CA 1
ATOM 1838 C C . GLN A 1 226 ? 13.495 22.427 -15.598 1.00 72.88 226 GLN A C 1
ATOM 1840 O O . GLN A 1 226 ? 12.664 22.987 -14.888 1.00 72.88 226 GLN A O 1
ATOM 1845 N N . GLN A 1 227 ? 13.189 21.372 -16.360 1.00 72.88 227 GLN A N 1
ATOM 1846 C CA . GLN A 1 227 ? 11.864 20.737 -16.354 1.00 72.88 227 GLN A CA 1
ATOM 1847 C C . GLN A 1 227 ? 11.536 20.171 -14.973 1.00 72.88 227 GLN A C 1
ATOM 1849 O O . GLN A 1 227 ? 10.496 20.513 -14.417 1.00 72.88 227 GLN A O 1
ATOM 1854 N N . PHE A 1 228 ? 12.473 19.438 -14.365 1.00 72.38 228 PHE A N 1
ATOM 1855 C CA . PHE A 1 228 ? 12.322 18.922 -13.004 1.00 72.38 228 PHE A CA 1
ATOM 1856 C C . PHE A 1 228 ? 11.992 20.032 -11.994 1.00 72.38 228 PHE A C 1
ATOM 1858 O O . PHE A 1 228 ? 11.078 19.898 -11.178 1.00 72.38 228 PHE A O 1
ATOM 1865 N N . ARG A 1 229 ? 12.718 21.158 -12.055 1.00 72.00 229 ARG A N 1
ATOM 1866 C CA . ARG A 1 229 ? 12.482 22.318 -11.181 1.00 72.00 229 ARG A CA 1
ATOM 1867 C C . ARG A 1 229 ? 11.112 22.945 -11.413 1.00 72.00 229 ARG A C 1
ATOM 1869 O O . ARG A 1 229 ? 10.425 23.237 -10.439 1.00 72.00 229 ARG A O 1
ATOM 1876 N N . ASN A 1 230 ? 10.718 23.136 -12.669 1.00 76.12 230 ASN A N 1
ATOM 1877 C CA . ASN A 1 230 ? 9.430 23.729 -13.016 1.00 76.12 230 ASN A CA 1
ATOM 1878 C C . ASN A 1 230 ? 8.259 22.853 -12.538 1.00 76.12 230 ASN A C 1
ATOM 1880 O O . ASN A 1 230 ? 7.316 23.374 -11.945 1.00 76.12 230 ASN A O 1
ATOM 1884 N N . GLU A 1 231 ? 8.342 21.536 -12.726 1.00 73.06 231 GLU A N 1
ATOM 1885 C CA . GLU A 1 231 ? 7.312 20.582 -12.292 1.00 73.06 231 GLU A CA 1
ATOM 1886 C C . GLU A 1 231 ? 7.241 20.473 -10.762 1.00 73.06 231 GLU A C 1
ATOM 1888 O O . GLU A 1 231 ? 6.158 20.537 -10.182 1.00 73.06 231 GLU A O 1
ATOM 1893 N N . SER A 1 232 ? 8.394 20.434 -10.085 1.00 66.00 232 SER A N 1
ATOM 1894 C CA . SER A 1 232 ? 8.458 20.415 -8.616 1.00 66.00 232 SER A CA 1
ATOM 1895 C C . SER A 1 232 ? 7.884 21.693 -7.991 1.00 66.00 232 SER A C 1
ATOM 1897 O O . SER A 1 232 ? 7.181 21.640 -6.983 1.00 66.00 232 SER A O 1
ATOM 1899 N N . SER A 1 233 ? 8.166 22.859 -8.583 1.00 68.38 233 SER A N 1
ATOM 1900 C CA . SER A 1 233 ? 7.612 24.138 -8.127 1.00 68.38 233 SER A CA 1
ATOM 1901 C C . SER A 1 233 ? 6.109 24.258 -8.392 1.00 68.38 233 SER A C 1
ATOM 1903 O O . SER A 1 233 ? 5.399 24.802 -7.549 1.00 68.38 233 SER A O 1
ATOM 1905 N N . ALA A 1 234 ? 5.611 23.721 -9.510 1.00 62.22 234 ALA A N 1
ATOM 1906 C CA . ALA A 1 234 ? 4.180 23.685 -9.806 1.00 62.22 234 ALA A CA 1
ATOM 1907 C C . ALA A 1 234 ? 3.404 22.782 -8.828 1.00 62.22 234 ALA A C 1
ATOM 1909 O O . ALA A 1 234 ? 2.323 23.162 -8.383 1.00 62.22 234 ALA A O 1
ATOM 1910 N N . MET A 1 235 ? 3.970 21.637 -8.425 1.00 54.19 235 MET A N 1
ATOM 1911 C CA . MET A 1 235 ? 3.369 20.768 -7.400 1.00 54.19 235 MET A CA 1
ATOM 1912 C C . MET A 1 235 ? 3.408 21.395 -5.998 1.00 54.19 235 MET A C 1
ATOM 1914 O O . MET A 1 235 ? 2.455 21.250 -5.237 1.00 54.19 235 MET A O 1
ATOM 1918 N N . ALA A 1 236 ? 4.460 22.148 -5.658 1.00 54.62 236 ALA A N 1
ATOM 1919 C CA . ALA A 1 236 ? 4.544 22.860 -4.37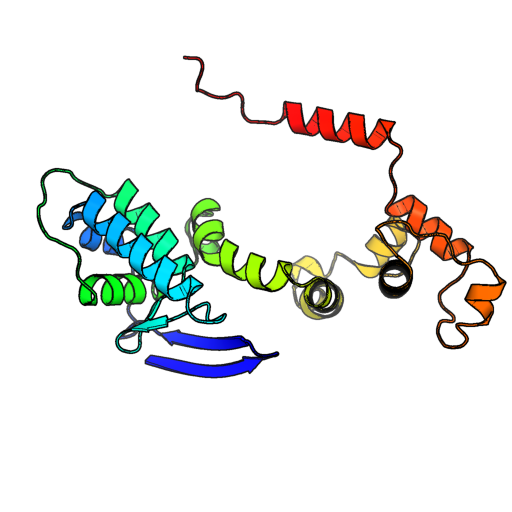8 1.00 54.62 236 ALA A CA 1
ATOM 1920 C C . ALA A 1 236 ? 3.480 23.967 -4.229 1.00 54.62 236 ALA A C 1
ATOM 1922 O O . ALA A 1 236 ? 3.057 24.259 -3.114 1.00 54.62 236 ALA A O 1
ATOM 1923 N N . MET A 1 237 ? 3.011 24.551 -5.338 1.00 52.50 237 MET A N 1
ATOM 1924 C CA . MET A 1 237 ? 1.914 25.532 -5.352 1.00 52.50 237 MET A CA 1
ATOM 1925 C C . MET A 1 237 ? 0.514 24.907 -5.207 1.00 52.50 237 MET A C 1
ATOM 1927 O O . MET A 1 237 ? -0.452 25.643 -5.033 1.00 52.50 237 MET A O 1
ATOM 1931 N N . GLN A 1 238 ? 0.387 23.576 -5.279 1.00 50.44 238 GLN A N 1
ATOM 1932 C CA . GLN A 1 238 ? -0.884 22.851 -5.137 1.00 50.44 238 GLN A CA 1
ATOM 1933 C C . GLN A 1 238 ? -1.083 22.215 -3.754 1.00 50.44 238 GLN A C 1
ATOM 1935 O O . GLN A 1 238 ? -2.092 21.543 -3.534 1.00 50.44 238 GLN A O 1
ATOM 1940 N N . LEU A 1 239 ? -0.158 22.418 -2.810 1.00 47.78 239 LEU A N 1
ATOM 1941 C CA . LEU A 1 239 ? -0.428 22.081 -1.414 1.00 47.78 239 LEU A CA 1
ATOM 1942 C C . LEU A 1 239 ? -1.667 22.877 -0.968 1.00 47.78 239 LEU A C 1
ATOM 1944 O O . LEU A 1 239 ? -1.716 24.082 -1.233 1.00 47.78 239 LEU A O 1
ATOM 1948 N N . PRO A 1 240 ? -2.676 22.240 -0.340 1.00 46.44 240 PRO A N 1
ATOM 1949 C CA . PRO A 1 240 ? -3.844 22.957 0.148 1.00 46.44 240 PRO A CA 1
ATOM 1950 C C . PRO A 1 240 ? -3.337 24.089 1.030 1.00 46.44 240 PRO A C 1
ATOM 1952 O O . PRO A 1 240 ? -2.567 23.827 1.959 1.00 46.44 240 PRO A O 1
ATOM 1955 N N . ASN A 1 241 ? -3.716 25.332 0.707 1.00 47.03 241 ASN A N 1
ATOM 1956 C CA . ASN A 1 241 ? -3.475 26.466 1.589 1.00 47.03 241 ASN A CA 1
ATOM 1957 C C . ASN A 1 241 ? -3.927 26.022 2.971 1.00 47.03 241 ASN A C 1
ATOM 1959 O O . ASN A 1 241 ? -5.088 25.661 3.159 1.00 47.03 241 ASN A O 1
ATOM 1963 N N . SER A 1 242 ? -2.977 25.937 3.892 1.00 45.91 242 SER A N 1
ATOM 1964 C CA . S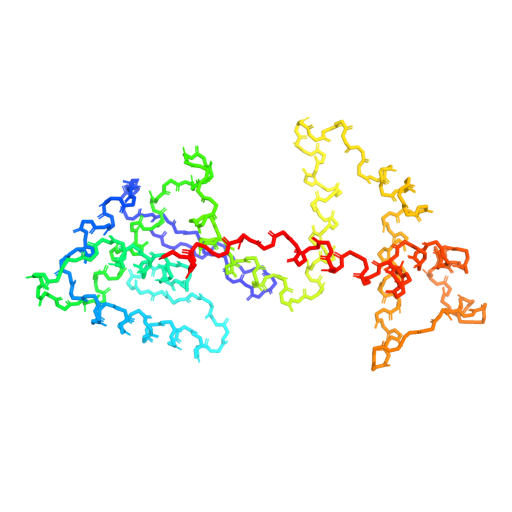ER A 1 242 ? -3.250 25.455 5.223 1.00 45.91 242 SER A CA 1
ATOM 1965 C C . SER A 1 242 ? -4.309 26.370 5.826 1.00 45.91 242 SER A C 1
ATOM 1967 O O . SER A 1 242 ? -4.026 27.536 6.092 1.00 45.91 242 SER A O 1
ATOM 1969 N N . ASP A 1 243 ? -5.489 25.830 6.121 1.00 47.72 243 ASP A N 1
ATOM 1970 C CA . ASP A 1 243 ? -6.509 26.459 6.974 1.00 47.72 243 ASP A CA 1
ATOM 1971 C C . ASP A 1 243 ? -6.001 26.713 8.419 1.00 47.72 243 ASP A C 1
ATOM 1973 O O . ASP A 1 243 ? -6.774 27.018 9.320 1.00 47.72 243 ASP A O 1
ATOM 1977 N N . TYR A 1 244 ? -4.689 26.607 8.653 1.00 45.41 244 TYR A N 1
ATOM 1978 C CA . TYR A 1 244 ? -3.988 26.911 9.897 1.00 45.41 244 TYR A CA 1
ATOM 1979 C C . TYR A 1 244 ? -3.683 28.404 10.094 1.00 45.41 244 TYR A C 1
ATOM 1981 O O . TYR A 1 244 ? -3.153 28.771 11.140 1.00 45.41 244 TYR A O 1
ATOM 1989 N N . GLU A 1 245 ? -4.030 29.271 9.140 1.00 45.62 245 GLU A N 1
ATOM 1990 C CA . GLU A 1 245 ? -3.975 30.728 9.314 1.00 45.62 245 GLU A CA 1
ATOM 1991 C C . GLU A 1 245 ? -5.383 31.345 9.345 1.00 45.62 245 GLU A C 1
ATOM 1993 O O . GLU A 1 245 ? -5.731 32.166 8.495 1.00 45.62 245 GLU A O 1
ATOM 1998 N N . LYS A 1 246 ? -6.201 30.958 10.333 1.00 42.25 246 LYS A N 1
ATOM 1999 C CA . LYS A 1 246 ? -7.303 31.784 10.858 1.00 42.25 246 LYS A CA 1
ATOM 2000 C C . LYS A 1 246 ? -7.460 31.619 12.363 1.00 42.25 246 LYS A C 1
ATOM 2002 O O . LYS A 1 246 ? -7.520 30.461 12.825 1.00 42.25 246 LYS A O 1
#

Sequence (246 aa):
MSDNVGTTKGINISVYRPRGGKRYSGVDIARVLKKFKLNETLKFIGELSHKILSNNGESIIEIQRVPVSDSVLAYTAMVAIESSNDYLKESITIEDIVKVADMYFGLPDPYSTDHSFDQLLLRLGLAQFYYDRELKNILSRTFLIYCELWEKTIEARHVDIEAAMEDISGLKIEESLIIAYSYFEACKYGFFRMYDQNNIEQEKDRPLFTQEKQGRFLKWIACTYQQFRNESSAMAMQLPNSDYEK

Radius of gyration: 24.45 Å; chains: 1; bounding box: 54×53×63 Å

Organism: NCBI:txid412755

Secondary structure (DSSP, 8-state):
-EEEEEEETTEEEEEEPPGGG----HHHHHHHHTTB-HHHHHHHHHHHHHHHHHSTT-SEEEETTEEEEHHHHHHHHHHHHHH--TT--BPP-HHHHHHHHHHHTTSPPHHHHH--HHHHHHHHHHHHHHHHTSHHHHHHHHHIIIIIITTT-GGGGG--HHHHHHHHHSS-HHHHHHHHHHHHHH-BTTB--PPPHHHHHH-TT-TT--HHHHHHHHHHH---HHHHHHHHHHHHTTS---TT--